Protein AF-A0A2J6TGN2-F1 (afdb_monomer_lite)

Foldseek 3Di:
DDDDDDPPPDDDPCVVQDDDPDDPLVLQLDAPLVVLVVVVVVVPPPPPPPDPDDDDDDDDDDDDDDDDDDDDDDDDDDDDDDDDDPPPPPPPPVPPPPCVPDQLQLSLLPGPPPVPPPDPCLSVLLRVQLVVVVPDPVVVPPPDPDDAWWKWKWFFAHQDDDPPPDTDTQPTPGTDHLVVLLVVLSPRQDDDPVRPPDPRDGRGSDMDMDIPDDHSSNLSSCSRRGRPLCSVVSSVVSRCVSVVHFDFDWDADPPDPRDIDTDGRDDDDDPDDDPDPDPPPPQDPVRD

Structure (mmCIF, N/CA/C/O backbone):
data_AF-A0A2J6TGN2-F1
#
_entry.id   AF-A0A2J6TGN2-F1
#
loop_
_atom_site.group_PDB
_atom_site.id
_atom_site.type_symbol
_atom_site.label_atom_id
_atom_site.label_alt_id
_atom_site.label_comp_id
_atom_site.label_asym_id
_atom_site.label_entity_id
_atom_site.label_seq_id
_atom_site.pdbx_PDB_ins_code
_atom_site.Cartn_x
_atom_site.Cartn_y
_atom_site.Cartn_z
_atom_site.occupancy
_atom_site.B_iso_or_equiv
_atom_site.auth_seq_id
_atom_site.auth_comp_id
_atom_site.auth_asym_id
_atom_site.auth_atom_id
_atom_site.pdbx_PDB_model_num
ATOM 1 N N . MET A 1 1 ? -32.516 -35.420 -12.094 1.00 58.66 1 MET A N 1
ATOM 2 C CA . MET A 1 1 ? -31.120 -35.628 -12.536 1.00 58.66 1 MET A CA 1
ATOM 3 C C . MET A 1 1 ? -30.526 -34.258 -12.821 1.00 58.66 1 MET A C 1
ATOM 5 O O . MET A 1 1 ? -31.060 -33.566 -13.676 1.00 58.66 1 MET A O 1
ATOM 9 N N . ALA A 1 2 ? -29.526 -33.818 -12.055 1.00 58.62 2 ALA A N 1
ATOM 10 C CA . ALA A 1 2 ? -28.860 -32.538 -12.295 1.00 58.62 2 ALA A CA 1
ATOM 11 C C . ALA A 1 2 ? -27.775 -32.736 -13.362 1.00 58.62 2 ALA A C 1
ATOM 13 O O . ALA A 1 2 ? -26.932 -33.619 -13.218 1.00 58.62 2 ALA A O 1
ATOM 14 N N . VAL A 1 3 ? -27.826 -31.951 -14.438 1.00 63.88 3 VAL A N 1
ATOM 15 C CA . VAL A 1 3 ? -26.791 -31.953 -15.478 1.00 63.88 3 VAL A CA 1
ATOM 16 C C . VAL A 1 3 ? -25.508 -31.380 -14.861 1.00 63.88 3 VAL A C 1
ATOM 18 O O . VAL A 1 3 ? -25.573 -30.286 -14.289 1.00 63.88 3 VAL A O 1
ATOM 21 N N . PRO A 1 4 ? -24.360 -32.079 -14.929 1.00 64.38 4 PRO A N 1
ATOM 22 C CA . PRO A 1 4 ? -23.097 -31.528 -14.459 1.00 64.38 4 PRO A CA 1
ATOM 23 C C . PRO A 1 4 ? -22.798 -30.261 -15.259 1.00 64.38 4 PRO A C 1
ATOM 25 O O . PRO A 1 4 ? -22.718 -30.303 -16.485 1.00 64.38 4 PRO A O 1
ATOM 28 N N . ARG A 1 5 ? -22.670 -29.118 -14.580 1.00 60.00 5 ARG A N 1
ATOM 29 C CA . ARG A 1 5 ? -22.177 -27.903 -15.230 1.00 60.00 5 ARG A CA 1
ATOM 30 C C . ARG A 1 5 ? -20.696 -28.102 -15.510 1.00 60.00 5 ARG A C 1
ATOM 32 O O . ARG A 1 5 ? -19.925 -28.298 -14.572 1.00 60.00 5 ARG A O 1
ATOM 39 N N . GLU A 1 6 ? -20.314 -28.054 -16.781 1.00 71.44 6 GLU A N 1
ATOM 40 C CA . GLU A 1 6 ? -18.905 -27.981 -17.144 1.00 71.44 6 GLU A CA 1
ATOM 41 C C . GLU A 1 6 ? -18.298 -26.725 -16.501 1.00 71.44 6 GLU A C 1
ATOM 43 O O . GLU A 1 6 ? -18.893 -25.642 -16.583 1.00 71.44 6 GLU A O 1
ATOM 48 N N . PRO A 1 7 ? -17.156 -26.850 -15.805 1.00 64.44 7 PRO A N 1
ATOM 49 C CA . PRO A 1 7 ? -16.485 -25.697 -15.238 1.00 64.44 7 PRO A CA 1
ATOM 50 C C . PRO A 1 7 ? -16.084 -24.773 -16.386 1.00 64.44 7 PRO A C 1
ATOM 52 O O . PRO A 1 7 ? -15.317 -25.156 -17.268 1.00 64.44 7 PRO A O 1
ATOM 55 N N . LEU A 1 8 ? -16.612 -23.548 -16.376 1.00 64.44 8 LEU A N 1
ATOM 56 C CA . LEU A 1 8 ? -16.182 -22.510 -17.301 1.00 64.44 8 LEU A CA 1
ATOM 57 C C . LEU A 1 8 ? -14.689 -22.282 -17.071 1.00 64.44 8 LEU A C 1
ATOM 59 O O . LEU A 1 8 ? -14.275 -21.773 -16.028 1.00 64.44 8 LEU A O 1
ATOM 63 N N . HIS A 1 9 ? -13.879 -22.711 -18.034 1.00 63.25 9 HIS A N 1
ATOM 64 C CA . HIS A 1 9 ? -12.438 -22.555 -17.981 1.00 63.25 9 HIS A CA 1
ATOM 65 C C . HIS A 1 9 ? -12.095 -21.094 -18.290 1.00 63.25 9 HIS A C 1
ATOM 67 O O . HIS A 1 9 ? -11.736 -20.729 -19.407 1.00 63.25 9 HIS A O 1
ATOM 73 N N . CYS A 1 10 ? -12.261 -20.224 -17.297 1.00 61.75 10 CYS A N 1
ATOM 74 C CA . CYS A 1 10 ? -11.902 -18.819 -17.404 1.00 61.75 10 CYS A CA 1
ATOM 75 C C . CYS A 1 10 ? -10.378 -18.686 -17.290 1.00 61.75 10 CYS A C 1
ATOM 77 O O . CYS A 1 10 ? -9.828 -18.641 -16.191 1.00 61.75 10 CYS A O 1
ATOM 79 N N . SER A 1 11 ? -9.679 -18.632 -18.424 1.00 70.06 11 SER A N 1
ATOM 80 C CA . SER A 1 11 ? -8.274 -18.217 -18.463 1.00 70.06 11 SER A CA 1
ATOM 81 C C . SER A 1 11 ? -8.178 -16.712 -18.690 1.00 70.06 11 SER A C 1
ATOM 83 O O . SER A 1 11 ? -8.819 -16.177 -19.595 1.00 70.06 11 SER A O 1
ATOM 85 N N . TRP A 1 12 ? -7.338 -16.032 -17.914 1.00 63.03 12 TRP A N 1
ATOM 86 C CA . TRP A 1 12 ? -6.998 -14.634 -18.172 1.00 63.03 12 TRP A CA 1
ATOM 87 C C . TRP A 1 12 ? -6.292 -14.495 -19.533 1.00 63.03 12 TRP A C 1
ATOM 89 O O . TRP A 1 12 ? -5.444 -15.336 -19.850 1.00 63.03 12 TRP A O 1
ATOM 99 N N . PRO A 1 13 ? -6.595 -13.461 -20.344 1.00 72.62 13 PRO A N 1
ATOM 100 C CA . PRO A 1 13 ? -5.899 -13.245 -21.610 1.00 72.62 13 PRO A CA 1
ATOM 101 C C . PRO A 1 13 ? -4.386 -13.110 -21.401 1.00 72.62 13 PRO A C 1
ATOM 103 O O . PRO A 1 13 ? -3.951 -12.408 -20.490 1.00 72.62 13 PRO A O 1
ATOM 106 N N . LEU A 1 14 ? -3.577 -13.725 -22.273 1.00 70.38 14 LEU A N 1
ATOM 107 C CA . LEU A 1 14 ? -2.108 -13.729 -22.150 1.00 70.38 14 LEU A CA 1
ATOM 108 C C . LEU A 1 14 ? -1.496 -12.321 -22.071 1.00 70.38 14 LEU A C 1
ATOM 110 O O . LEU A 1 14 ? -0.501 -12.126 -21.381 1.00 70.38 14 LEU A O 1
ATOM 114 N N . LYS A 1 15 ? -2.152 -11.329 -22.684 1.00 68.25 15 LYS A N 1
ATOM 115 C CA . LYS A 1 15 ? -1.762 -9.913 -22.640 1.00 68.25 15 LYS A CA 1
ATOM 116 C C . LYS A 1 15 ? -1.701 -9.328 -21.226 1.00 68.25 15 LYS A C 1
ATOM 118 O O . LYS A 1 15 ? -0.937 -8.403 -20.989 1.00 68.25 15 LYS A O 1
ATOM 123 N N . PHE A 1 16 ? -2.460 -9.871 -20.268 1.00 63.28 16 PHE A N 1
ATOM 124 C CA . PHE A 1 16 ? -2.369 -9.452 -18.861 1.00 63.28 16 PHE A CA 1
ATOM 125 C C . PHE A 1 16 ? -1.052 -9.868 -18.196 1.00 63.28 16 PHE A C 1
ATOM 127 O O . PHE A 1 16 ? -0.709 -9.336 -17.141 1.00 63.28 16 PHE A O 1
ATOM 134 N N . PHE A 1 17 ? -0.327 -10.806 -18.805 1.00 64.75 17 PHE A N 1
ATOM 135 C CA . PHE A 1 17 ? 0.967 -11.299 -18.345 1.00 64.75 17 PHE A CA 1
ATOM 136 C C . PHE A 1 17 ? 2.132 -10.764 -19.190 1.00 64.75 17 PHE A C 1
ATOM 138 O O . PHE A 1 17 ? 3.277 -11.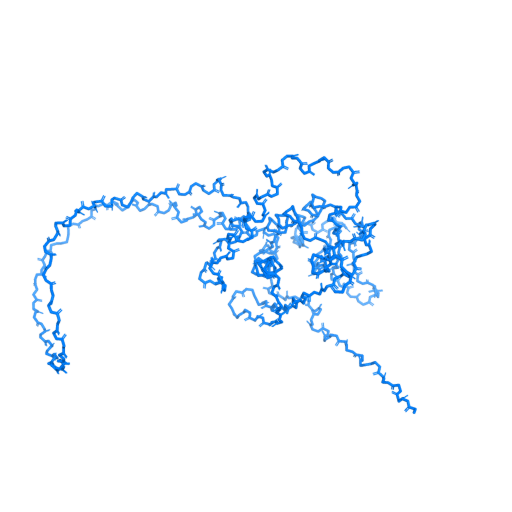138 -18.948 1.00 64.75 17 PHE A O 1
ATOM 145 N N . GLU A 1 18 ? 1.870 -9.909 -20.183 1.00 69.31 18 GLU A N 1
ATOM 146 C CA . GLU A 1 18 ? 2.929 -9.247 -20.940 1.00 69.31 18 GLU A CA 1
ATOM 147 C C . GLU A 1 18 ? 3.562 -8.132 -20.096 1.00 69.31 18 GLU A C 1
ATOM 149 O O . GLU A 1 18 ? 2.877 -7.380 -19.396 1.00 69.31 18 GLU A O 1
ATOM 154 N N . THR A 1 19 ? 4.891 -8.015 -20.158 1.00 65.88 19 THR A N 1
ATOM 155 C CA . THR A 1 19 ? 5.618 -6.938 -19.478 1.00 65.88 19 THR A CA 1
ATOM 156 C C . THR A 1 19 ? 5.123 -5.591 -19.992 1.00 65.88 19 THR A C 1
ATOM 158 O O . THR A 1 19 ? 5.078 -5.374 -21.202 1.00 65.88 19 THR A O 1
ATOM 161 N N . ARG A 1 20 ? 4.821 -4.657 -19.085 1.00 68.50 20 ARG A N 1
ATOM 162 C CA . ARG A 1 20 ? 4.475 -3.282 -19.459 1.00 68.50 20 ARG A CA 1
ATOM 163 C C . ARG A 1 20 ? 5.691 -2.632 -20.136 1.00 68.50 20 ARG A C 1
ATOM 165 O O . ARG A 1 20 ? 6.709 -2.462 -19.467 1.00 68.50 20 ARG A O 1
ATOM 172 N N . PRO A 1 21 ? 5.626 -2.271 -21.431 1.00 65.69 21 PRO A N 1
ATOM 173 C CA . PRO A 1 21 ? 6.790 -1.740 -22.140 1.00 65.69 21 PRO A CA 1
ATOM 174 C C . PRO A 1 21 ? 7.217 -0.353 -21.632 1.00 65.69 21 PRO A C 1
ATOM 176 O O . PRO A 1 21 ? 8.389 -0.014 -21.742 1.00 65.69 21 PRO A O 1
ATOM 179 N N . ASN A 1 22 ? 6.299 0.404 -21.017 1.00 67.06 22 ASN A N 1
ATOM 180 C CA . ASN A 1 22 ? 6.497 1.813 -20.658 1.00 67.06 22 ASN A CA 1
ATOM 181 C C . ASN A 1 22 ? 6.380 2.099 -19.148 1.00 67.06 22 ASN A C 1
ATOM 183 O O . ASN A 1 22 ? 6.126 3.236 -18.763 1.00 67.06 22 ASN A O 1
ATOM 187 N N . SER A 1 23 ? 6.489 1.094 -18.272 1.00 73.19 23 SER A N 1
ATOM 188 C CA . SER A 1 23 ? 6.523 1.375 -16.830 1.00 73.19 23 SER A CA 1
ATOM 189 C C . SER A 1 23 ? 7.917 1.845 -16.431 1.00 73.19 23 SER A C 1
ATOM 191 O O . SER A 1 23 ? 8.879 1.089 -16.603 1.00 73.19 23 SER A O 1
ATOM 193 N N . ASP A 1 24 ? 8.019 3.042 -15.858 1.00 84.62 24 ASP A N 1
ATOM 194 C CA . ASP A 1 24 ? 9.251 3.492 -15.220 1.00 84.62 24 ASP A CA 1
ATOM 195 C C . ASP A 1 24 ? 9.544 2.609 -13.998 1.00 84.62 24 ASP A C 1
ATOM 197 O O . ASP A 1 24 ? 8.874 2.658 -12.964 1.00 84.62 24 ASP A O 1
ATOM 201 N N . ARG A 1 25 ? 10.537 1.734 -14.154 1.00 86.00 25 ARG A N 1
ATOM 202 C CA . ARG A 1 25 ? 10.931 0.754 -13.139 1.00 86.00 25 ARG A CA 1
ATOM 203 C C . ARG A 1 25 ? 11.576 1.410 -11.924 1.00 86.00 25 ARG A C 1
ATOM 205 O O . ARG A 1 25 ? 11.522 0.823 -10.847 1.00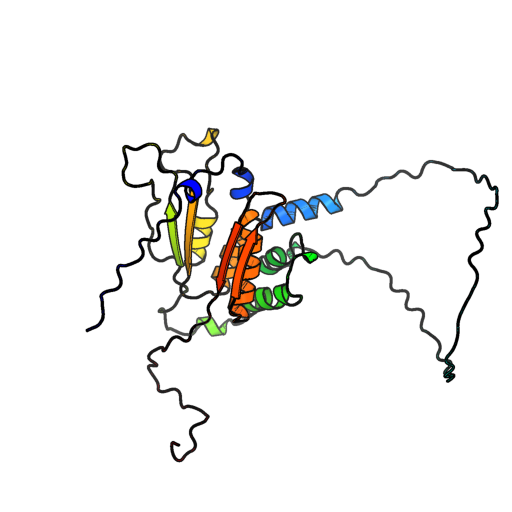 86.00 25 ARG A O 1
ATOM 212 N N . ALA A 1 26 ? 12.183 2.586 -12.091 1.00 87.12 26 ALA A N 1
ATOM 213 C CA . ALA A 1 26 ? 12.774 3.317 -10.980 1.00 87.12 26 ALA A CA 1
ATOM 214 C C . ALA A 1 26 ? 11.671 3.818 -10.040 1.00 87.12 26 ALA A C 1
ATOM 216 O O . ALA A 1 26 ? 11.752 3.584 -8.835 1.00 87.12 26 ALA A O 1
ATOM 217 N N . LEU A 1 27 ? 10.585 4.364 -10.599 1.00 86.50 27 LEU A N 1
ATOM 218 C CA . LEU A 1 27 ? 9.418 4.804 -9.824 1.00 86.50 27 LEU A CA 1
ATOM 219 C C . LEU A 1 27 ? 8.709 3.657 -9.089 1.00 86.50 27 LEU A C 1
ATOM 221 O O . LEU A 1 27 ? 8.144 3.861 -8.021 1.00 86.50 27 LEU A O 1
ATOM 225 N N . GLU A 1 28 ? 8.736 2.439 -9.634 1.00 88.25 28 GLU A N 1
ATOM 226 C CA . GLU A 1 28 ? 8.184 1.255 -8.956 1.00 88.25 28 GLU A CA 1
ATOM 227 C C . GLU A 1 28 ? 9.052 0.751 -7.793 1.00 88.25 28 GLU A C 1
ATOM 229 O O . GLU A 1 28 ? 8.565 -0.004 -6.952 1.00 88.25 28 GLU A O 1
ATOM 234 N N . ASN A 1 29 ? 10.330 1.135 -7.749 1.00 91.62 29 ASN A N 1
ATOM 235 C CA . ASN A 1 29 ? 11.234 0.816 -6.645 1.00 91.62 29 ASN A CA 1
ATOM 236 C C . ASN A 1 29 ? 11.248 1.895 -5.556 1.00 91.62 29 ASN A C 1
ATOM 238 O O . ASN A 1 29 ? 11.712 1.609 -4.455 1.00 91.62 29 ASN A O 1
ATOM 242 N N . GLN A 1 30 ? 10.786 3.110 -5.860 1.00 93.50 30 GLN A N 1
ATOM 243 C CA . GLN A 1 30 ? 10.716 4.208 -4.903 1.00 93.50 30 GLN A CA 1
ATOM 244 C C . GLN A 1 30 ? 9.440 4.076 -4.053 1.00 93.50 30 GLN A C 1
ATOM 246 O O . GLN A 1 30 ? 8.333 4.043 -4.612 1.00 93.50 30 GLN A O 1
ATOM 251 N N . PRO A 1 31 ? 9.554 4.001 -2.715 1.00 95.94 31 PRO A N 1
ATOM 252 C CA . PRO A 1 31 ? 8.398 4.084 -1.837 1.00 95.94 31 PRO A CA 1
ATOM 253 C C . PRO A 1 31 ? 7.660 5.411 -2.029 1.00 95.94 31 PRO A C 1
ATOM 255 O O . PRO A 1 31 ? 8.265 6.478 -2.108 1.00 95.94 31 PRO A O 1
ATOM 258 N N . TYR A 1 32 ? 6.332 5.353 -2.065 1.00 95.06 32 TYR A N 1
ATOM 259 C CA . TYR A 1 32 ? 5.475 6.526 -2.216 1.00 95.06 32 TYR A CA 1
ATOM 260 C C . TYR A 1 32 ? 5.728 7.564 -1.122 1.00 95.06 32 TYR A C 1
ATOM 262 O O . TYR A 1 32 ? 5.746 8.753 -1.411 1.00 95.06 32 TYR A O 1
ATOM 270 N N . ILE A 1 33 ? 5.964 7.120 0.114 1.00 95.12 33 ILE A N 1
ATOM 271 C CA . ILE A 1 33 ? 6.245 8.018 1.238 1.00 95.12 33 ILE A CA 1
ATOM 272 C C . ILE A 1 33 ? 7.521 8.840 1.041 1.00 95.12 33 ILE A C 1
ATOM 274 O O . ILE A 1 33 ? 7.560 9.989 1.465 1.00 95.12 33 ILE A O 1
ATOM 278 N N . ASP A 1 34 ? 8.540 8.279 0.390 1.00 94.81 34 ASP A N 1
ATOM 279 C CA . ASP A 1 34 ? 9.802 8.976 0.145 1.00 94.81 34 ASP A CA 1
ATOM 280 C C . ASP A 1 34 ? 9.591 10.032 -0.939 1.00 94.81 34 ASP A C 1
ATOM 282 O O . ASP A 1 34 ? 9.969 11.185 -0.766 1.00 94.81 34 ASP A O 1
ATOM 286 N N . TRP A 1 35 ? 8.854 9.669 -1.992 1.00 93.38 35 TRP A N 1
ATOM 287 C CA . TRP A 1 35 ? 8.440 10.608 -3.030 1.00 93.38 35 TRP A CA 1
ATOM 288 C C . TRP A 1 35 ? 7.587 11.771 -2.480 1.00 93.38 35 TRP A C 1
ATOM 290 O O . TRP A 1 35 ? 7.806 12.918 -2.853 1.00 93.38 35 TRP A O 1
ATOM 300 N N . VAL A 1 36 ? 6.648 11.511 -1.557 1.00 92.56 36 VAL A N 1
ATOM 301 C CA . VAL A 1 36 ? 5.857 12.579 -0.908 1.00 92.56 36 VAL A CA 1
ATOM 302 C C . VAL A 1 36 ? 6.764 13.544 -0.143 1.00 92.56 36 VAL A C 1
ATOM 304 O O . VAL A 1 36 ? 6.563 14.751 -0.222 1.00 92.56 36 VAL A O 1
ATOM 307 N N . LYS A 1 37 ? 7.770 13.033 0.579 1.00 91.50 37 LYS A N 1
ATOM 308 C CA . LYS A 1 37 ? 8.723 13.877 1.316 1.00 91.50 37 LYS A CA 1
ATOM 309 C C . LYS A 1 37 ? 9.539 14.762 0.379 1.00 91.50 37 LYS A C 1
ATOM 311 O O . LYS A 1 37 ? 9.669 15.946 0.659 1.00 91.50 37 LYS A O 1
ATOM 316 N N . GLU A 1 38 ? 10.030 14.200 -0.726 1.00 92.00 38 GLU A N 1
ATOM 317 C CA . GLU A 1 38 ? 10.766 14.943 -1.758 1.00 92.00 38 GLU A CA 1
ATOM 318 C C . GLU A 1 38 ? 9.920 16.099 -2.318 1.00 92.00 38 GLU A C 1
ATOM 320 O O . GLU A 1 38 ? 10.363 17.244 -2.306 1.00 92.00 38 GLU A O 1
ATOM 325 N N . CYS A 1 39 ? 8.667 15.834 -2.707 1.00 88.44 39 CYS A N 1
ATOM 326 C CA . CYS A 1 39 ? 7.781 16.871 -3.245 1.00 88.44 39 CYS A CA 1
ATOM 327 C C . CYS A 1 39 ? 7.455 17.979 -2.240 1.00 88.44 39 CYS A C 1
ATOM 329 O O . CYS A 1 39 ? 7.336 19.139 -2.627 1.00 88.44 39 CYS A O 1
ATOM 331 N N . VAL A 1 40 ? 7.300 17.636 -0.958 1.00 85.12 40 VAL A N 1
ATOM 332 C CA . VAL A 1 40 ? 7.080 18.644 0.082 1.00 85.12 40 VAL A CA 1
ATOM 333 C C . VAL A 1 40 ? 8.325 19.513 0.227 1.00 85.12 40 VAL A C 1
ATOM 335 O O . VAL A 1 40 ? 8.186 20.727 0.235 1.00 85.12 40 VAL A O 1
ATOM 338 N N . SER A 1 41 ? 9.528 18.931 0.289 1.00 83.19 41 SER A N 1
ATOM 339 C CA . SER A 1 41 ? 10.778 19.693 0.427 1.00 83.19 41 SER A CA 1
ATOM 340 C C . SER A 1 41 ? 10.998 20.710 -0.699 1.00 83.19 41 SER A C 1
ATOM 342 O O . SER A 1 41 ? 11.425 21.829 -0.417 1.00 83.19 41 SER A O 1
ATOM 344 N N . ASP A 1 42 ? 10.657 20.360 -1.940 1.00 79.62 42 ASP A N 1
ATOM 345 C CA . ASP A 1 42 ? 10.831 21.247 -3.097 1.00 79.62 42 ASP A CA 1
ATOM 346 C C . ASP A 1 42 ? 9.909 22.480 -3.054 1.00 79.62 42 ASP A C 1
ATOM 348 O O . ASP A 1 42 ? 10.280 23.545 -3.545 1.00 79.62 42 ASP A O 1
ATOM 352 N N . SER A 1 43 ? 8.733 22.375 -2.424 1.00 76.69 43 SER A N 1
ATOM 353 C CA . SER A 1 43 ? 7.764 23.479 -2.348 1.00 76.69 43 SER A CA 1
ATOM 354 C C . SER A 1 43 ? 8.201 24.625 -1.429 1.00 76.69 43 SER A C 1
ATOM 356 O O . SER A 1 43 ? 7.726 25.742 -1.607 1.00 76.69 43 SER A O 1
ATOM 358 N N . TRP A 1 44 ? 9.079 24.372 -0.452 1.00 65.69 44 TRP A N 1
ATOM 359 C CA . TRP A 1 44 ? 9.514 25.379 0.533 1.00 65.69 44 TRP A CA 1
ATOM 360 C C . TRP A 1 44 ? 10.874 26.006 0.201 1.00 65.69 44 TRP A C 1
ATOM 362 O O . TRP A 1 44 ? 11.265 26.991 0.818 1.00 65.69 44 TRP A O 1
ATOM 372 N N . GLY A 1 45 ? 11.617 25.431 -0.750 1.00 62.66 45 GLY A N 1
ATOM 373 C CA . GLY A 1 45 ? 12.958 25.890 -1.124 1.00 62.66 45 GLY A CA 1
ATOM 374 C C . GLY A 1 45 ? 12.986 27.027 -2.148 1.00 62.66 45 GLY A C 1
ATOM 375 O O . GLY A 1 45 ? 14.039 27.623 -2.350 1.00 62.66 45 GLY A O 1
ATOM 376 N N . ALA A 1 46 ? 11.855 27.341 -2.782 1.00 57.72 46 ALA A N 1
ATOM 377 C CA . ALA A 1 46 ? 11.726 28.435 -3.745 1.00 57.72 46 ALA A CA 1
ATOM 378 C C . ALA A 1 46 ? 11.228 29.723 -3.071 1.00 57.72 46 ALA A C 1
ATOM 380 O O . ALA A 1 46 ? 10.339 30.394 -3.587 1.00 57.72 46 ALA A O 1
ATOM 381 N N . GLY A 1 47 ? 11.787 30.027 -1.894 1.00 58.69 47 GLY A N 1
ATOM 382 C CA . GLY A 1 47 ? 11.679 31.343 -1.282 1.00 58.69 47 GLY A CA 1
ATOM 383 C C . GLY A 1 47 ? 12.228 32.370 -2.260 1.00 58.69 47 GLY A C 1
ATOM 384 O O . GLY A 1 47 ? 13.422 32.401 -2.549 1.00 58.69 47 GLY A O 1
ATOM 385 N N . ASP A 1 48 ? 11.292 33.115 -2.816 1.00 56.53 48 ASP A N 1
ATOM 386 C CA . ASP A 1 48 ? 11.445 34.241 -3.706 1.00 56.53 48 ASP A CA 1
ATOM 387 C C . ASP A 1 48 ? 12.310 35.313 -3.029 1.00 56.53 48 ASP A C 1
ATOM 389 O O . ASP A 1 48 ? 11.810 36.186 -2.327 1.00 56.53 48 ASP A O 1
ATOM 393 N N . ASP A 1 49 ? 13.630 35.246 -3.221 1.00 60.84 49 ASP A N 1
ATOM 394 C CA . ASP A 1 49 ? 14.514 36.411 -3.096 1.00 60.84 49 ASP A CA 1
ATOM 395 C C . ASP A 1 49 ? 14.252 37.344 -4.301 1.00 60.84 49 ASP A C 1
ATOM 397 O O . ASP A 1 49 ? 15.162 37.692 -5.064 1.00 60.84 49 ASP A O 1
ATOM 401 N N . SER A 1 50 ? 12.987 37.732 -4.519 1.00 61.09 50 SER A N 1
ATOM 402 C CA . SER A 1 50 ? 12.650 38.860 -5.373 1.00 61.09 50 SER A CA 1
ATOM 403 C C . SER A 1 50 ? 13.171 40.099 -4.669 1.00 61.09 50 SER A C 1
ATOM 405 O O . SER A 1 50 ? 12.549 40.663 -3.769 1.00 61.09 50 SER A O 1
ATOM 407 N N . HIS A 1 51 ? 14.372 40.492 -5.066 1.00 58.41 51 HIS A N 1
ATOM 408 C CA . HIS A 1 51 ? 14.853 41.842 -4.887 1.00 58.41 51 HIS A CA 1
ATOM 409 C C . HIS A 1 51 ? 13.782 42.804 -5.420 1.00 58.41 51 HIS A C 1
ATOM 411 O O . HIS A 1 51 ? 13.533 42.849 -6.625 1.00 58.41 51 HIS A O 1
ATOM 417 N N . ASP A 1 52 ? 13.155 43.539 -4.501 1.00 57.44 52 ASP A N 1
ATOM 418 C CA . ASP A 1 52 ? 12.367 44.740 -4.761 1.00 57.44 52 ASP A CA 1
ATOM 419 C C . ASP A 1 52 ? 13.250 45.794 -5.442 1.00 57.44 52 ASP A C 1
ATOM 421 O O . ASP A 1 52 ? 13.806 46.682 -4.799 1.00 57.44 52 ASP A O 1
ATOM 425 N N . GLU A 1 53 ? 13.392 45.696 -6.756 1.00 64.44 53 GLU A N 1
ATOM 426 C CA . GLU A 1 53 ? 13.738 46.822 -7.613 1.00 64.44 53 GLU A CA 1
ATOM 427 C C . GLU A 1 53 ? 12.842 46.707 -8.849 1.00 64.44 53 GLU A C 1
ATOM 429 O O . GLU A 1 53 ? 13.077 45.868 -9.714 1.00 64.44 53 GLU A O 1
ATOM 434 N N . ASP A 1 54 ? 11.746 47.463 -8.914 1.00 56.84 54 ASP A N 1
ATOM 435 C CA . ASP A 1 54 ? 11.761 48.700 -9.700 1.00 56.84 54 ASP A CA 1
ATOM 436 C C . ASP A 1 54 ? 10.385 49.385 -9.725 1.00 56.84 54 ASP A C 1
ATOM 438 O O . ASP A 1 54 ? 9.320 48.762 -9.751 1.00 56.84 54 ASP A O 1
ATOM 442 N N . ASP A 1 55 ? 10.462 50.706 -9.752 1.00 58.59 55 ASP A N 1
ATOM 443 C CA . ASP A 1 55 ? 9.387 51.672 -9.853 1.00 58.59 55 ASP A CA 1
ATOM 444 C C . ASP A 1 55 ? 8.549 51.467 -11.129 1.00 58.59 55 ASP A C 1
ATOM 446 O O . ASP A 1 55 ? 9.038 51.638 -12.247 1.00 58.59 55 ASP A O 1
ATOM 450 N N . SER A 1 56 ? 7.245 51.199 -10.999 1.00 58.97 56 SER A N 1
ATOM 451 C CA . SER A 1 56 ? 6.309 51.378 -12.117 1.00 58.97 56 SER A CA 1
ATOM 452 C C . SER A 1 56 ? 5.308 52.486 -11.811 1.00 58.97 56 SER A C 1
ATOM 454 O O . SER A 1 56 ? 4.303 52.307 -11.120 1.00 58.97 56 SER A O 1
ATOM 456 N N . GLU A 1 57 ? 5.665 53.644 -12.349 1.00 61.91 57 GLU A N 1
ATOM 457 C CA . GLU A 1 57 ? 4.933 54.895 -12.459 1.00 61.91 57 GLU A CA 1
ATOM 458 C C . GLU A 1 57 ? 3.494 54.696 -12.966 1.00 61.91 57 GLU A C 1
ATOM 460 O O . GLU A 1 57 ? 3.228 54.042 -13.976 1.00 61.91 57 GLU A O 1
ATOM 465 N N . TRP A 1 58 ? 2.556 55.295 -12.234 1.00 56.59 58 TRP A N 1
ATOM 466 C CA . TRP A 1 58 ? 1.136 55.342 -12.551 1.00 56.59 58 TRP A CA 1
ATOM 467 C C . TRP A 1 58 ? 0.897 56.078 -13.870 1.00 56.59 58 TRP A C 1
ATOM 469 O O . TRP A 1 58 ? 1.172 57.272 -13.974 1.00 56.59 58 TRP A O 1
ATOM 479 N N . THR A 1 59 ? 0.282 55.404 -14.840 1.00 58.81 59 THR A N 1
ATOM 480 C CA . THR A 1 59 ? -0.462 56.090 -15.900 1.00 58.81 59 THR A CA 1
ATOM 481 C C . THR A 1 59 ? -1.914 55.645 -15.840 1.00 58.81 59 THR A C 1
ATOM 483 O O . THR A 1 59 ? -2.273 54.516 -16.168 1.00 58.81 59 THR A O 1
ATOM 486 N N . SER A 1 60 ? -2.730 56.554 -15.312 1.00 60.66 60 SER A N 1
ATOM 487 C CA . SER A 1 60 ? -4.168 56.615 -15.532 1.00 60.66 60 SER A CA 1
ATOM 488 C C . SER A 1 60 ? -4.447 56.626 -17.033 1.00 60.66 60 SER A C 1
ATOM 490 O O . SER A 1 60 ? -3.693 57.264 -17.762 1.00 60.66 60 SER A O 1
ATOM 492 N N . ASP A 1 61 ? -5.501 55.942 -17.482 1.00 53.53 61 ASP A N 1
ATOM 493 C CA . ASP A 1 61 ? -6.604 56.584 -18.210 1.00 53.53 61 ASP A CA 1
ATOM 494 C C . ASP A 1 61 ? -7.638 55.567 -18.743 1.00 53.53 61 ASP A C 1
ATOM 496 O O . ASP A 1 61 ? -7.305 54.486 -19.228 1.00 53.53 61 ASP A O 1
ATOM 500 N N . GLU A 1 62 ? -8.898 56.010 -18.660 1.00 54.88 62 GLU A N 1
ATOM 501 C CA . GLU A 1 62 ? -10.049 55.699 -19.526 1.00 54.88 62 GLU A CA 1
ATOM 502 C C . GLU A 1 62 ? -10.893 54.428 -19.281 1.00 54.88 62 GLU A C 1
ATOM 504 O O . GLU A 1 62 ? -10.718 53.359 -19.862 1.00 54.88 62 GLU A O 1
ATOM 509 N N . ASP A 1 63 ? -11.909 54.614 -18.430 1.00 56.59 63 ASP A N 1
ATOM 510 C CA . ASP A 1 63 ? -13.340 54.632 -18.786 1.00 56.59 63 ASP A CA 1
ATOM 511 C C . ASP A 1 63 ? -13.822 53.678 -19.898 1.00 56.59 63 ASP A C 1
ATOM 513 O O . ASP A 1 63 ? -13.742 53.955 -21.095 1.00 56.59 63 ASP A O 1
ATOM 517 N N . GLY A 1 64 ? -14.476 52.592 -19.482 1.00 51.81 64 GLY A N 1
ATOM 518 C CA . GLY A 1 64 ? -15.238 51.705 -20.357 1.00 51.81 64 GLY A CA 1
ATOM 519 C C . GLY A 1 64 ? -16.495 51.206 -19.660 1.00 51.81 64 GLY A C 1
ATOM 520 O O . GLY A 1 64 ? -16.491 50.154 -19.024 1.00 51.81 64 GLY A O 1
ATOM 521 N N . GLU A 1 65 ? -17.568 51.984 -19.761 1.00 63.91 65 GLU A N 1
ATOM 522 C CA . GLU A 1 65 ? -18.877 51.656 -19.206 1.00 63.91 65 GLU A CA 1
ATOM 523 C C . GLU A 1 65 ? -19.464 50.391 -19.850 1.00 63.91 65 GLU A C 1
ATOM 525 O O . GLU A 1 65 ? -19.549 50.271 -21.072 1.00 63.91 65 GLU A O 1
ATOM 530 N N . SER A 1 66 ? -19.925 49.452 -19.023 1.00 56.19 66 SER A N 1
ATOM 531 C CA . SER A 1 66 ? -20.794 48.359 -19.459 1.00 56.19 66 SER A CA 1
ATOM 532 C C . SER A 1 66 ? -21.973 48.250 -18.505 1.00 56.19 66 SER A C 1
ATOM 534 O O . SER A 1 66 ? -21.913 47.590 -17.467 1.00 56.19 66 SER A O 1
ATOM 536 N N . GLU A 1 67 ? -23.065 48.898 -18.903 1.00 64.19 67 GLU A N 1
ATOM 537 C CA . GLU A 1 67 ? -24.406 48.688 -18.379 1.00 64.19 67 GLU A CA 1
ATOM 538 C C . GLU A 1 67 ? -24.803 47.207 -18.464 1.00 64.19 67 GLU A C 1
ATOM 540 O O . GLU A 1 67 ? -24.935 46.647 -19.553 1.00 64.19 67 GLU A O 1
ATOM 545 N N . TRP A 1 68 ? -25.141 46.592 -17.329 1.00 57.25 68 TRP A N 1
ATOM 546 C CA . TRP A 1 68 ? -26.202 45.590 -17.341 1.00 57.25 68 TRP A CA 1
ATOM 547 C C . TRP A 1 68 ? -27.186 45.848 -16.204 1.00 57.25 68 TRP A C 1
ATOM 549 O O . TRP A 1 68 ? -26.926 45.643 -15.021 1.00 57.25 68 TRP A O 1
ATOM 559 N N . SER A 1 69 ? -28.329 46.381 -16.618 1.00 50.84 69 SER A N 1
ATOM 560 C CA . SER A 1 69 ? -29.511 46.651 -15.812 1.00 50.84 69 SER A CA 1
ATOM 561 C C . SER A 1 69 ? -30.155 45.373 -15.248 1.00 50.84 69 SER A C 1
ATOM 563 O O . SER A 1 69 ? -30.291 44.402 -15.985 1.00 50.84 69 SER A O 1
ATOM 565 N N . LYS A 1 70 ? -30.606 45.477 -13.978 1.00 51.19 70 LYS A N 1
ATOM 566 C CA . LYS A 1 70 ? -31.944 45.154 -13.391 1.00 51.19 70 LYS A CA 1
ATOM 567 C C . LYS A 1 70 ? -32.668 43.867 -13.833 1.00 51.19 70 LYS A C 1
ATOM 569 O O . LYS A 1 70 ? -32.686 43.527 -15.000 1.00 51.19 70 LYS A O 1
ATOM 574 N N . ALA A 1 71 ? -33.481 43.174 -13.038 1.00 45.56 71 ALA A N 1
ATOM 575 C CA . ALA A 1 71 ? -34.072 43.269 -11.694 1.00 45.56 71 ALA A CA 1
ATOM 576 C C . ALA A 1 71 ? -34.533 41.819 -11.368 1.00 45.56 71 ALA A C 1
ATOM 578 O O . ALA A 1 71 ? -34.588 40.994 -12.276 1.00 45.56 71 ALA A O 1
ATOM 579 N N . SER A 1 72 ? -34.810 41.388 -10.138 1.00 46.75 72 SER A N 1
ATOM 580 C CA . SER A 1 72 ? -35.967 41.762 -9.305 1.00 46.75 72 SER A CA 1
ATOM 581 C C . SER A 1 72 ? -35.855 40.991 -7.974 1.00 46.75 72 SER A C 1
ATOM 583 O O . SER A 1 72 ? -35.494 39.818 -8.004 1.00 46.75 72 SER A O 1
ATOM 585 N N . GLU A 1 73 ? -35.916 41.669 -6.818 1.00 50.16 73 GLU A N 1
ATOM 586 C CA . GLU A 1 73 ? -37.081 41.742 -5.895 1.00 50.16 73 GLU A CA 1
ATOM 587 C C . GLU A 1 73 ? -37.467 40.389 -5.262 1.00 50.16 73 GLU A C 1
ATOM 589 O O . GLU A 1 73 ? -37.530 39.382 -5.949 1.00 50.16 73 GLU A O 1
ATOM 594 N N . LEU A 1 74 ? -37.835 40.219 -3.993 1.00 45.91 74 LEU A N 1
ATOM 595 C CA . LEU A 1 74 ? -38.040 41.030 -2.789 1.00 45.91 74 LEU A CA 1
ATOM 596 C C . LEU A 1 74 ? -38.331 39.970 -1.702 1.00 45.91 74 LEU A C 1
ATOM 598 O O . LEU A 1 74 ? -39.169 39.105 -1.943 1.00 45.91 74 LEU A O 1
ATOM 602 N N . SER A 1 75 ? -37.732 40.038 -0.512 1.00 52.41 75 SER A N 1
ATOM 603 C CA . SER A 1 75 ? -38.451 39.657 0.717 1.00 52.41 75 SER A CA 1
ATOM 604 C C . SER A 1 75 ? -37.726 40.183 1.949 1.00 52.41 75 SER A C 1
ATOM 606 O O . SER A 1 75 ? -36.655 39.717 2.324 1.00 52.41 75 SER A O 1
ATOM 608 N N . SER A 1 76 ? -38.357 41.176 2.559 1.00 53.31 76 SER A N 1
ATOM 609 C CA . SER A 1 76 ? -38.015 41.825 3.816 1.00 53.31 76 SER A CA 1
ATOM 610 C C . SER A 1 76 ? -38.217 40.910 5.026 1.00 53.31 76 SER A C 1
ATOM 612 O O . SER A 1 76 ? -39.243 40.239 5.128 1.00 53.31 76 SER A O 1
ATOM 614 N N . GLY A 1 77 ? -37.303 41.001 5.987 1.00 47.38 77 GLY A N 1
ATOM 615 C CA . GLY A 1 77 ? -37.465 40.500 7.349 1.00 47.38 77 GLY A CA 1
ATOM 616 C C . GLY A 1 77 ? -36.401 41.128 8.236 1.00 47.38 77 GLY A C 1
ATOM 617 O O . GLY A 1 77 ? -35.326 40.565 8.391 1.00 47.38 77 GLY A O 1
ATOM 618 N N . ALA A 1 78 ? -36.678 42.341 8.712 1.00 55.62 78 ALA A N 1
ATOM 619 C CA . ALA A 1 78 ? -35.849 43.049 9.674 1.00 55.62 78 ALA A CA 1
ATOM 620 C C . ALA A 1 78 ? -35.846 42.319 11.018 1.00 55.62 78 ALA A C 1
ATOM 622 O O . ALA A 1 78 ? -36.911 41.916 11.472 1.00 55.62 78 ALA A O 1
ATOM 623 N N . GLU A 1 79 ? -34.684 42.247 11.661 1.00 56.84 79 GLU A N 1
ATOM 624 C CA . GLU A 1 79 ? -34.563 42.532 13.086 1.00 56.84 79 GLU A CA 1
ATOM 625 C C . GLU A 1 79 ? -33.121 42.931 13.423 1.00 56.84 79 GLU A C 1
ATOM 627 O O . GLU A 1 79 ? -32.140 42.385 12.921 1.00 56.84 79 GLU A O 1
ATOM 632 N N . ASP A 1 80 ? -33.068 44.000 14.201 1.00 60.19 80 ASP A N 1
ATOM 633 C CA . ASP A 1 80 ? -31.957 44.844 14.596 1.00 60.19 80 ASP A CA 1
ATOM 634 C C . ASP A 1 80 ? -31.329 44.276 15.867 1.00 60.19 80 ASP A C 1
ATOM 636 O O . ASP A 1 80 ? -31.989 44.227 16.902 1.00 60.19 80 ASP A O 1
ATOM 640 N N . HIS A 1 81 ? -30.064 43.863 15.792 1.00 53.56 81 HIS A N 1
ATOM 641 C CA . HIS A 1 81 ? -29.219 43.695 16.968 1.00 53.56 81 HIS A CA 1
ATOM 642 C C . HIS A 1 81 ? -27.794 44.134 16.645 1.00 53.56 81 HIS A C 1
ATOM 644 O O . HIS A 1 81 ? -26.980 43.404 16.086 1.00 53.56 81 HIS A O 1
ATOM 650 N N . THR A 1 82 ? -27.521 45.371 17.037 1.00 52.56 82 THR A N 1
ATOM 651 C CA . THR A 1 82 ? -26.196 45.939 17.253 1.00 52.56 82 THR A CA 1
ATOM 652 C C . THR A 1 82 ? -25.449 45.090 18.287 1.00 52.56 82 THR A C 1
ATOM 654 O O . THR A 1 82 ? -25.780 45.103 19.473 1.00 52.56 82 THR A O 1
ATOM 657 N N . ALA A 1 83 ? -24.436 44.353 17.843 1.00 50.69 83 ALA A N 1
ATOM 658 C CA . ALA A 1 83 ? -23.407 43.786 18.700 1.00 50.69 83 ALA A CA 1
ATOM 659 C C . ALA A 1 83 ? -22.058 44.058 18.035 1.00 50.69 83 ALA A C 1
ATOM 661 O O . ALA A 1 83 ? -21.860 43.732 16.869 1.00 50.69 83 ALA A O 1
ATOM 662 N N . GLU A 1 84 ? -21.183 44.734 18.772 1.00 54.38 84 GLU A N 1
ATOM 663 C CA . GLU A 1 84 ? -19.825 45.063 18.359 1.00 54.38 84 GLU A CA 1
ATOM 664 C C . GLU A 1 84 ? -19.076 43.789 17.955 1.00 54.38 84 GLU A C 1
ATOM 666 O O . GLU A 1 84 ? -18.920 42.869 18.762 1.00 54.38 84 GLU A O 1
ATOM 671 N N . GLU A 1 85 ? -18.641 43.726 16.696 1.00 51.97 85 GLU A N 1
ATOM 672 C CA . GLU A 1 85 ? -17.769 42.658 16.228 1.00 51.97 85 GLU A CA 1
ATOM 673 C C . GLU A 1 85 ? -16.368 42.861 16.818 1.00 51.97 85 GLU A C 1
ATOM 675 O O . GLU A 1 85 ? -15.755 43.911 16.597 1.00 51.97 85 GLU A O 1
ATOM 680 N N . PRO A 1 86 ? -15.826 41.885 17.565 1.00 53.09 86 PRO A N 1
ATOM 681 C CA . PRO A 1 86 ? -14.418 41.895 17.899 1.00 53.09 86 PRO A CA 1
ATOM 682 C C . PRO A 1 86 ? -13.644 41.617 16.610 1.00 53.09 86 PRO A C 1
ATOM 684 O O . PRO A 1 86 ? -13.707 40.515 16.066 1.00 53.09 86 PRO A O 1
ATOM 687 N N . SER A 1 87 ? -12.911 42.622 16.132 1.00 46.81 87 SER A N 1
ATOM 688 C CA . SER A 1 87 ? -11.861 42.463 15.131 1.00 46.81 87 SER A CA 1
ATOM 689 C C . SER A 1 87 ? -10.802 41.512 15.693 1.00 46.81 87 SER A C 1
ATOM 691 O O . SER A 1 87 ? -9.877 41.918 16.397 1.00 46.81 87 SER A O 1
ATOM 693 N N . LEU A 1 88 ? -11.002 40.215 15.468 1.00 46.41 88 LEU A N 1
ATOM 694 C CA . LEU A 1 88 ? -9.978 39.209 15.664 1.00 46.41 88 LEU A CA 1
ATOM 695 C C . LEU A 1 88 ? -9.050 39.326 14.466 1.00 46.41 88 LEU A C 1
ATOM 697 O O . LEU A 1 88 ? -9.342 38.793 13.396 1.00 46.41 88 LEU A O 1
ATOM 701 N N . ASP A 1 89 ? -7.953 40.049 14.669 1.00 47.50 89 ASP A N 1
ATOM 702 C CA . ASP A 1 89 ? -6.749 39.929 13.860 1.00 47.50 89 ASP A CA 1
ATOM 703 C C . ASP A 1 89 ? -6.279 38.470 13.966 1.00 47.50 89 ASP A C 1
ATOM 705 O O . ASP A 1 89 ? -5.495 38.085 14.836 1.00 47.50 89 ASP A O 1
ATOM 709 N N . LEU A 1 90 ? -6.865 37.618 13.123 1.00 53.69 90 LEU A N 1
ATOM 710 C CA . LEU A 1 90 ? -6.359 36.296 12.809 1.00 53.69 90 LEU A CA 1
ATOM 711 C C . LEU A 1 90 ? -5.103 36.536 11.983 1.00 53.69 90 LEU A C 1
ATOM 713 O O . LEU A 1 90 ? -5.135 36.537 10.756 1.00 53.69 90 LEU A O 1
ATOM 717 N N . GLU A 1 91 ? -3.998 36.799 12.674 1.00 55.81 91 GLU A N 1
ATOM 718 C CA . GLU A 1 91 ? -2.695 36.543 12.092 1.00 55.81 91 GLU A CA 1
ATOM 719 C C . GLU A 1 91 ? -2.687 35.056 11.735 1.00 55.81 91 GLU A C 1
ATOM 721 O O . GLU A 1 91 ? -2.587 34.197 12.618 1.00 55.81 91 GLU A O 1
ATOM 726 N N . ASP A 1 92 ? -2.877 34.771 10.442 1.00 49.81 92 ASP A N 1
ATOM 727 C CA . ASP A 1 92 ? -2.604 33.493 9.793 1.00 49.81 92 ASP A CA 1
ATOM 728 C C . ASP A 1 92 ? -1.122 33.185 10.018 1.00 49.81 92 ASP A C 1
ATOM 730 O O . ASP A 1 92 ? -0.249 33.374 9.175 1.00 49.81 92 ASP A O 1
ATOM 734 N N . SER A 1 93 ? -0.819 32.751 11.238 1.00 56.34 93 SER A N 1
ATOM 735 C CA . SER A 1 93 ? 0.418 32.089 11.572 1.00 56.34 93 SER A CA 1
ATOM 736 C C . SER A 1 93 ? 0.366 30.786 10.804 1.00 56.34 93 SER A C 1
ATOM 738 O O . SER A 1 93 ? -0.215 29.810 11.284 1.00 56.34 93 SER A O 1
ATOM 740 N N . GLU A 1 94 ? 0.918 30.801 9.590 1.00 53.03 94 GLU A N 1
ATOM 741 C CA . GLU A 1 94 ? 1.225 29.614 8.809 1.00 53.03 94 GLU A CA 1
ATOM 742 C C . GLU A 1 94 ? 2.023 28.682 9.716 1.00 53.03 94 GLU A C 1
ATOM 744 O O . GLU A 1 94 ? 3.238 28.801 9.894 1.00 53.03 94 GLU A O 1
ATOM 749 N N . SER A 1 95 ? 1.305 27.797 10.406 1.00 52.50 95 SER A N 1
ATOM 750 C CA . SER A 1 95 ? 1.911 26.863 11.326 1.00 52.50 95 SER A CA 1
ATOM 751 C C . SER A 1 95 ? 2.779 25.980 10.456 1.00 52.50 95 SER A C 1
ATOM 753 O O . SER A 1 95 ? 2.256 25.199 9.660 1.00 52.50 95 SER A O 1
ATOM 755 N N . VAL A 1 96 ? 4.094 26.142 10.562 1.00 52.03 96 VAL A N 1
ATOM 756 C CA . VAL A 1 96 ? 5.062 25.281 9.893 1.00 52.03 96 VAL A CA 1
ATOM 757 C C . VAL A 1 96 ? 4.810 23.874 10.421 1.00 52.03 96 VAL A C 1
ATOM 759 O O . VAL A 1 96 ? 5.257 23.501 11.508 1.00 52.03 96 VAL A O 1
ATOM 762 N N . VAL A 1 97 ? 3.993 23.109 9.696 1.00 53.34 97 VAL A N 1
ATOM 763 C CA . VAL A 1 97 ? 3.624 21.751 10.074 1.00 53.34 97 VAL A CA 1
ATOM 764 C C . VAL A 1 97 ? 4.893 20.927 9.951 1.00 53.34 97 VAL A C 1
ATOM 766 O O . VAL A 1 97 ? 5.324 20.575 8.856 1.00 53.34 97 VAL A O 1
ATOM 769 N N . CYS A 1 98 ? 5.527 20.644 11.085 1.00 52.84 98 CYS A N 1
ATOM 770 C CA . CYS A 1 98 ? 6.719 19.817 11.125 1.00 52.84 98 CYS A CA 1
ATOM 771 C C . CYS A 1 98 ? 6.329 18.375 10.758 1.00 52.84 98 CYS A C 1
ATOM 773 O O . CYS A 1 98 ? 5.815 17.615 11.582 1.00 52.84 98 CYS A O 1
ATOM 775 N N . TYR A 1 99 ? 6.536 18.001 9.493 1.00 56.94 99 TYR A N 1
ATOM 776 C CA . TYR A 1 99 ? 6.203 16.675 8.961 1.00 56.94 99 TYR A CA 1
ATOM 777 C C . TYR A 1 99 ? 6.960 15.535 9.658 1.00 56.94 99 TYR A C 1
ATOM 779 O O . TYR A 1 99 ? 6.494 14.396 9.622 1.00 56.94 99 TYR A O 1
ATOM 787 N N . ASP A 1 100 ? 8.060 15.835 10.354 1.00 61.00 100 ASP A N 1
ATOM 788 C CA . ASP A 1 100 ? 8.822 14.859 11.142 1.00 61.00 100 ASP A CA 1
ATOM 789 C C . ASP A 1 100 ? 8.027 14.274 12.320 1.00 61.00 100 ASP A C 1
ATOM 791 O O . ASP A 1 100 ? 8.382 13.214 12.838 1.00 61.00 100 ASP A O 1
ATOM 795 N N . GLN A 1 101 ? 6.925 14.914 12.724 1.00 74.31 101 GLN A N 1
ATOM 796 C CA . GLN A 1 101 ? 6.057 14.418 13.793 1.00 74.31 101 GLN A CA 1
ATOM 797 C C . GLN A 1 101 ? 4.866 13.588 13.302 1.00 74.31 101 GLN A C 1
ATOM 799 O O . GLN A 1 101 ? 4.216 12.920 14.110 1.00 74.31 101 GLN A O 1
ATOM 804 N N . LYS A 1 102 ? 4.557 13.603 12.000 1.00 83.06 102 LYS A N 1
ATOM 805 C CA . LYS A 1 102 ? 3.416 12.849 11.472 1.00 83.06 102 LYS A CA 1
ATOM 806 C C . LYS A 1 102 ? 3.752 11.362 11.387 1.00 83.06 102 LYS A C 1
ATOM 808 O O . LYS A 1 102 ? 4.803 10.964 10.886 1.00 83.06 102 LYS A O 1
ATOM 813 N N . SER A 1 103 ? 2.814 10.517 11.822 1.00 92.12 103 SER A N 1
ATOM 814 C CA . SER A 1 103 ? 2.907 9.071 11.602 1.00 92.12 103 SER A CA 1
ATOM 815 C C . SER A 1 103 ? 3.082 8.771 10.109 1.00 92.12 103 SER A C 1
ATOM 817 O O . SER A 1 103 ? 2.468 9.415 9.255 1.00 92.12 103 SER A O 1
ATOM 819 N N . THR A 1 104 ? 3.874 7.742 9.787 1.00 94.06 104 THR A N 1
ATOM 820 C CA . THR A 1 104 ? 4.075 7.282 8.401 1.00 94.06 104 THR A CA 1
ATOM 821 C C . THR A 1 104 ? 2.745 7.000 7.702 1.00 94.06 104 THR A C 1
ATOM 823 O O . THR A 1 104 ? 2.614 7.250 6.508 1.00 94.06 104 THR A O 1
ATOM 826 N N . VAL A 1 105 ? 1.737 6.527 8.441 1.00 95.50 105 VAL A N 1
ATOM 827 C CA . VAL A 1 105 ? 0.402 6.239 7.899 1.00 95.50 105 VAL A CA 1
ATOM 828 C C . VAL A 1 105 ? -0.366 7.519 7.580 1.00 95.50 105 VAL A C 1
ATOM 830 O O . VAL A 1 105 ? -1.008 7.571 6.534 1.00 95.50 105 VAL A O 1
ATOM 833 N N . ARG A 1 106 ? -0.267 8.564 8.414 1.00 94.75 106 ARG A N 1
ATOM 834 C CA . ARG A 1 106 ? -0.864 9.877 8.110 1.00 94.75 106 ARG A CA 1
ATOM 835 C C . ARG A 1 106 ? -0.238 10.472 6.864 1.00 94.75 106 ARG A C 1
ATOM 837 O O . ARG A 1 106 ? -0.957 10.731 5.908 1.00 94.75 106 ARG A O 1
ATOM 844 N N . LEU A 1 107 ? 1.094 10.546 6.822 1.00 93.81 107 LEU A N 1
ATOM 845 C CA . LEU A 1 107 ? 1.823 11.036 5.650 1.00 93.81 107 LEU A CA 1
ATOM 846 C C . LEU A 1 107 ? 1.467 10.235 4.390 1.00 93.81 107 LEU A C 1
ATOM 848 O O . LEU A 1 107 ? 1.216 10.802 3.330 1.00 93.81 107 LEU A O 1
ATOM 852 N N . PHE A 1 108 ? 1.388 8.908 4.515 1.00 95.25 108 PHE A N 1
ATOM 853 C CA . PHE A 1 108 ? 0.959 8.043 3.427 1.00 95.25 108 PHE A CA 1
ATOM 854 C C . PHE A 1 108 ? -0.459 8.378 2.963 1.00 95.25 108 PHE A C 1
ATOM 856 O O . PHE A 1 108 ? -0.689 8.406 1.763 1.00 95.25 108 PHE A O 1
ATOM 863 N N . LYS A 1 109 ? -1.413 8.616 3.870 1.00 93.94 109 LYS A N 1
ATOM 864 C CA . LYS A 1 109 ? -2.817 8.894 3.536 1.00 93.94 109 LYS A CA 1
ATOM 865 C C . LYS A 1 109 ? -3.025 10.299 2.958 1.00 93.94 109 LYS A C 1
ATOM 867 O O . LYS A 1 109 ? -3.715 10.395 1.942 1.00 93.94 109 LYS A O 1
ATOM 872 N N . GLU A 1 110 ? -2.399 11.310 3.551 1.00 92.25 110 GLU A N 1
ATOM 873 C CA . GLU A 1 110 ? -2.485 12.742 3.204 1.00 92.25 110 GLU A CA 1
ATOM 874 C C . GLU A 1 110 ? -1.672 13.121 1.961 1.00 92.25 110 GLU A C 1
ATOM 876 O O . GLU A 1 110 ? -2.008 14.087 1.286 1.00 92.25 110 GLU A O 1
ATOM 881 N N . GLY A 1 111 ? -0.613 12.366 1.630 1.00 87.38 111 GLY A N 1
ATOM 882 C CA . GLY A 1 111 ? 0.243 12.668 0.478 1.00 87.38 111 GLY A CA 1
ATOM 883 C C . GLY A 1 111 ? -0.537 12.859 -0.831 1.00 87.38 111 GLY A C 1
ATOM 884 O O . GLY A 1 111 ? -1.655 12.355 -0.955 1.00 87.38 111 GLY A O 1
ATOM 885 N N . GLU A 1 112 ? 0.097 13.526 -1.808 1.00 73.88 112 GLU A N 1
ATOM 886 C CA . GLU A 1 112 ? -0.517 14.168 -2.988 1.00 73.88 112 GLU A CA 1
ATOM 887 C C . GLU A 1 112 ? -1.888 13.601 -3.414 1.00 73.88 112 GLU A C 1
ATOM 889 O O . GLU A 1 112 ? -2.022 12.422 -3.777 1.00 73.88 112 GLU A O 1
ATOM 894 N N . GLY A 1 113 ? -2.897 14.482 -3.378 1.00 65.88 113 GLY A N 1
ATOM 895 C CA . GLY A 1 113 ? -4.261 14.209 -3.823 1.00 65.88 113 GLY A CA 1
ATOM 896 C C . GLY A 1 113 ? -5.289 14.039 -2.704 1.00 65.88 113 GLY A C 1
ATOM 897 O O . GLY A 1 113 ? -6.096 13.114 -2.784 1.00 65.88 113 GLY A O 1
ATOM 898 N N . GLU A 1 114 ? -5.323 14.915 -1.692 1.00 58.22 114 GLU A N 1
ATOM 899 C CA . GLU A 1 114 ? -6.464 14.962 -0.755 1.00 58.22 114 GLU A CA 1
ATOM 900 C C . GLU A 1 114 ? -7.802 15.137 -1.495 1.00 58.22 114 GLU A C 1
ATOM 902 O O . GLU A 1 114 ? -8.789 14.487 -1.151 1.00 58.22 114 GLU A O 1
ATOM 907 N N . GLU A 1 115 ? -7.802 15.886 -2.605 1.00 58.59 115 GLU A N 1
ATOM 908 C CA . GLU A 1 115 ? -8.946 16.028 -3.521 1.00 58.59 115 GLU A CA 1
ATOM 909 C C . GLU A 1 115 ? -9.404 14.704 -4.164 1.00 58.59 115 GLU A C 1
ATOM 911 O O . GLU A 1 115 ? -10.513 14.607 -4.689 1.00 58.59 115 GLU A O 1
ATOM 916 N N . LEU A 1 116 ? -8.565 13.663 -4.125 1.00 67.50 116 LEU A N 1
ATOM 917 C CA . LEU A 1 116 ? -8.847 12.340 -4.683 1.00 67.50 116 LEU A CA 1
ATOM 918 C C . LEU A 1 116 ? -9.271 11.321 -3.622 1.00 67.50 116 LEU A C 1
ATOM 920 O O . LEU A 1 116 ? -9.591 10.180 -3.980 1.00 67.50 116 LEU A O 1
ATOM 924 N N . LEU A 1 117 ? -9.276 11.679 -2.332 1.00 75.31 117 LEU A N 1
ATOM 925 C CA . LEU A 1 117 ? -9.792 10.782 -1.307 1.00 75.31 117 LEU A CA 1
ATOM 926 C C . LEU A 1 117 ? -11.324 10.750 -1.392 1.00 75.31 117 LEU A C 1
ATOM 928 O O . LEU A 1 117 ? -11.981 11.774 -1.217 1.00 75.31 117 LEU A O 1
ATOM 932 N N . PRO A 1 118 ? -11.938 9.575 -1.610 1.00 80.19 118 PRO A N 1
ATOM 933 C CA . PRO A 1 118 ? -13.387 9.497 -1.768 1.00 80.19 118 PRO A CA 1
ATOM 934 C C . PRO A 1 118 ? -14.161 9.781 -0.470 1.00 80.19 118 PRO A C 1
ATOM 936 O O . PRO A 1 118 ? -15.378 9.950 -0.527 1.00 80.19 118 PRO A O 1
ATOM 939 N N . TYR A 1 119 ? -13.494 9.807 0.693 1.00 87.12 119 TYR A N 1
ATOM 940 C CA . TYR A 1 119 ? -14.130 10.085 1.984 1.00 87.12 119 TYR A CA 1
ATOM 941 C C . TYR A 1 119 ? -13.247 10.983 2.851 1.00 87.12 119 TYR A C 1
ATOM 943 O O . TYR A 1 119 ? -12.033 10.789 2.921 1.00 87.12 119 TYR A O 1
ATOM 951 N N . ARG A 1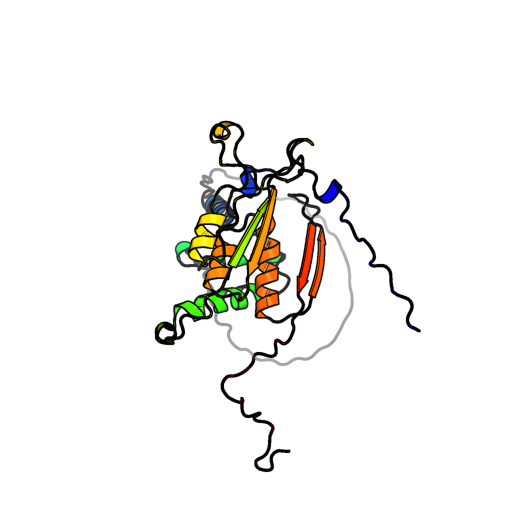 120 ? -13.876 11.946 3.532 1.00 87.75 120 ARG A N 1
ATOM 952 C CA . ARG A 1 120 ? -13.190 12.948 4.361 1.00 87.75 120 ARG A CA 1
ATOM 953 C C . ARG A 1 120 ? -12.532 12.354 5.609 1.00 87.75 120 ARG A C 1
ATOM 955 O O . ARG A 1 120 ? -11.496 12.834 6.034 1.00 87.75 120 ARG A O 1
ATOM 962 N N . ASP A 1 121 ? -13.101 11.287 6.159 1.00 93.44 121 ASP A N 1
ATOM 963 C CA . ASP A 1 121 ? -12.637 10.612 7.378 1.00 93.44 121 ASP A CA 1
ATOM 964 C C . ASP A 1 121 ? -11.564 9.540 7.112 1.00 93.44 121 ASP A C 1
ATOM 966 O O . ASP A 1 121 ? -11.104 8.871 8.038 1.00 93.44 121 ASP A O 1
ATOM 970 N N . GLN A 1 122 ? -11.156 9.337 5.850 1.00 93.69 122 GLN A N 1
ATOM 971 C CA . GLN A 1 122 ? -10.243 8.249 5.494 1.00 93.69 122 GLN A CA 1
ATOM 972 C C . GLN A 1 122 ? -8.902 8.312 6.231 1.00 93.69 122 GLN A C 1
ATOM 974 O O . GLN A 1 122 ? -8.318 7.260 6.502 1.00 93.69 122 GLN A O 1
ATOM 979 N N . VAL A 1 123 ? -8.376 9.515 6.464 1.00 94.56 123 VAL A N 1
ATOM 980 C CA . VAL A 1 123 ? -7.090 9.708 7.141 1.00 94.56 123 VAL A CA 1
ATOM 981 C C . VAL A 1 123 ? -7.228 9.298 8.601 1.00 94.56 123 VAL A C 1
ATOM 983 O O . VAL A 1 123 ? -6.514 8.399 9.039 1.00 94.56 123 VAL A O 1
ATOM 986 N N . ASP A 1 124 ? -8.197 9.868 9.316 1.00 95.25 124 ASP A N 1
ATOM 987 C CA . ASP A 1 124 ? -8.372 9.648 10.753 1.00 95.25 124 ASP A CA 1
ATOM 988 C C . ASP A 1 124 ? -8.739 8.207 11.098 1.00 95.25 124 ASP A C 1
ATOM 990 O O . ASP A 1 124 ? -8.211 7.659 12.062 1.00 95.25 124 ASP A O 1
ATOM 994 N N . VAL A 1 125 ? -9.572 7.550 10.285 1.00 95.75 125 VAL A N 1
ATOM 995 C CA . VAL A 1 125 ? -9.922 6.136 10.499 1.00 95.75 125 VAL A CA 1
ATOM 996 C C . VAL A 1 125 ? -8.685 5.239 10.394 1.00 95.75 125 VAL A C 1
ATOM 998 O O . VAL A 1 125 ? -8.479 4.364 11.234 1.00 95.75 125 VAL A O 1
ATOM 1001 N N . VAL A 1 126 ? -7.852 5.437 9.367 1.00 96.00 126 VAL A N 1
ATOM 1002 C CA . VAL A 1 126 ? -6.698 4.559 9.112 1.00 96.00 126 VAL A CA 1
ATOM 1003 C C . VAL A 1 126 ? -5.528 4.891 10.040 1.00 96.00 126 VAL A C 1
ATOM 1005 O O . VAL A 1 126 ? -4.897 3.983 10.581 1.00 96.00 126 VAL A O 1
ATOM 1008 N N . ALA A 1 127 ? -5.239 6.176 10.241 1.00 95.56 127 ALA A N 1
ATOM 1009 C CA . ALA A 1 127 ? -4.184 6.621 11.142 1.00 95.56 127 ALA A CA 1
ATOM 1010 C C . ALA A 1 127 ? -4.530 6.324 12.602 1.00 95.56 127 ALA A C 1
ATOM 1012 O O . ALA A 1 127 ? -3.711 5.736 13.302 1.00 95.56 127 ALA A O 1
ATOM 1013 N N . GLY A 1 128 ? -5.759 6.629 13.028 1.00 94.81 128 GLY A N 1
ATOM 1014 C CA . GLY A 1 128 ? -6.232 6.356 14.382 1.00 94.81 128 GLY A CA 1
ATOM 1015 C C . GLY A 1 128 ? -6.163 4.871 14.730 1.00 94.81 128 GLY A C 1
ATOM 1016 O O . GLY A 1 128 ? -5.706 4.524 15.814 1.00 94.81 128 GLY A O 1
ATOM 1017 N N . PHE A 1 129 ? -6.510 3.984 13.790 1.00 94.75 129 PHE A N 1
ATOM 1018 C CA . PHE A 1 129 ? -6.322 2.540 13.963 1.00 94.75 129 PHE A CA 1
ATOM 1019 C C . PHE A 1 129 ? -4.863 2.168 14.281 1.00 94.75 129 PHE A C 1
ATOM 1021 O O . PHE A 1 129 ? -4.618 1.376 15.186 1.00 94.75 129 PHE A O 1
ATOM 1028 N N . CYS A 1 130 ? -3.892 2.766 13.585 1.00 94.19 130 CYS A N 1
ATOM 1029 C CA . CYS A 1 130 ? -2.475 2.469 13.811 1.00 94.19 130 CYS A CA 1
ATOM 1030 C C . CYS A 1 130 ? -1.934 3.112 15.101 1.00 94.19 130 CYS A C 1
ATOM 1032 O O . CYS A 1 130 ? -1.117 2.520 15.802 1.00 94.19 130 CYS A O 1
ATOM 1034 N N . GLU A 1 131 ? -2.413 4.307 15.443 1.00 92.38 131 GLU A N 1
ATOM 1035 C CA . GLU A 1 131 ? -1.989 5.072 16.624 1.00 92.38 131 GLU A CA 1
ATOM 1036 C C . GLU A 1 131 ? -2.513 4.469 17.942 1.00 92.38 131 GLU A C 1
ATOM 1038 O O . GLU A 1 131 ? -1.820 4.496 18.966 1.00 92.38 131 GLU A O 1
ATOM 1043 N N . MET A 1 132 ? -3.713 3.878 17.925 1.00 87.38 132 MET A N 1
ATOM 1044 C CA . MET A 1 132 ? -4.314 3.229 19.099 1.00 87.38 132 MET A CA 1
ATOM 1045 C C . MET A 1 132 ? -3.578 1.949 19.516 1.00 87.38 132 MET A C 1
ATOM 1047 O O . MET A 1 132 ? -3.452 1.676 20.711 1.00 87.38 132 MET A O 1
ATOM 1051 N N . ASP A 1 133 ? -3.053 1.178 18.561 1.00 75.44 133 ASP A N 1
ATOM 1052 C CA . ASP A 1 133 ? -2.316 -0.056 18.862 1.00 75.44 133 ASP A CA 1
ATOM 1053 C C . ASP A 1 133 ? -0.962 0.223 19.543 1.00 75.44 133 ASP A C 1
ATOM 1055 O O . ASP A 1 133 ? -0.493 -0.585 20.347 1.00 75.44 133 ASP A O 1
ATOM 1059 N N . GLY A 1 134 ? -0.349 1.385 19.290 1.00 66.25 134 GLY A N 1
ATOM 1060 C CA . GLY A 1 134 ? 0.937 1.769 19.882 1.00 66.25 134 GLY A CA 1
ATOM 1061 C C . GLY A 1 134 ? 0.863 2.250 21.338 1.00 66.25 134 GLY A C 1
ATOM 1062 O O . GLY A 1 134 ? 1.869 2.220 22.047 1.00 66.25 134 GLY A O 1
ATOM 1063 N N . THR A 1 135 ? -0.308 2.690 21.807 1.00 62.12 135 THR A N 1
ATOM 1064 C CA . THR A 1 135 ? -0.470 3.365 23.110 1.00 62.12 135 THR A CA 1
ATOM 1065 C C . THR A 1 135 ? -0.922 2.454 24.248 1.00 62.12 135 THR A C 1
ATOM 1067 O O . THR A 1 135 ? -0.945 2.896 25.396 1.00 62.12 135 THR A O 1
ATOM 1070 N N . ASN A 1 136 ? -1.237 1.182 23.979 1.00 56.78 136 ASN A N 1
ATOM 1071 C CA . ASN A 1 136 ? -1.692 0.250 25.008 1.00 56.78 136 ASN A CA 1
ATOM 1072 C C . ASN A 1 136 ? -0.593 -0.764 25.394 1.00 56.78 136 ASN A C 1
ATOM 1074 O O . ASN A 1 136 ? -0.555 -1.869 24.845 1.00 56.78 136 ASN A O 1
ATOM 1078 N N . PRO A 1 137 ? 0.301 -0.437 26.352 1.00 56.56 137 PRO A N 1
ATOM 1079 C CA . PRO A 1 137 ? 1.360 -1.353 26.781 1.00 56.56 137 PRO A CA 1
ATOM 1080 C C . PRO A 1 137 ? 0.811 -2.649 27.401 1.00 56.56 137 PRO A C 1
ATOM 1082 O O . PRO A 1 137 ? 1.510 -3.663 27.415 1.00 56.56 137 PRO A O 1
ATOM 1085 N N . ASP A 1 138 ? -0.446 -2.655 27.862 1.00 54.75 138 ASP A N 1
ATOM 1086 C CA . ASP A 1 138 ? -1.074 -3.797 28.542 1.00 54.75 138 ASP A CA 1
ATOM 1087 C C . ASP A 1 138 ? -1.543 -4.902 27.569 1.00 54.75 138 ASP A C 1
ATOM 1089 O O . ASP A 1 138 ? -1.765 -6.048 27.964 1.00 54.75 138 ASP A O 1
ATOM 1093 N N . ASN A 1 139 ? -1.604 -4.616 26.259 1.00 52.38 139 ASN A N 1
ATOM 1094 C CA . ASN A 1 139 ? -1.897 -5.628 25.234 1.00 52.38 139 ASN A CA 1
ATOM 1095 C C . ASN A 1 139 ? -0.734 -6.606 24.987 1.00 52.38 139 ASN A C 1
ATOM 1097 O O . ASN A 1 139 ? -0.943 -7.670 24.402 1.00 52.38 139 ASN A O 1
ATOM 1101 N N . THR A 1 140 ? 0.474 -6.309 25.477 1.00 50.25 140 THR A N 1
ATOM 1102 C CA . THR A 1 140 ? 1.630 -7.221 25.379 1.00 50.25 140 THR A CA 1
ATOM 1103 C C . THR A 1 140 ? 1.543 -8.422 26.327 1.00 50.25 140 THR A C 1
ATOM 1105 O O . THR A 1 140 ? 2.330 -9.358 26.204 1.00 50.25 140 THR A O 1
ATOM 1108 N N . ARG A 1 141 ? 0.573 -8.434 27.256 1.00 44.97 141 ARG A N 1
ATOM 1109 C CA . ARG A 1 141 ? 0.463 -9.434 28.330 1.00 44.97 141 ARG A CA 1
ATOM 1110 C C . ARG A 1 141 ? -0.561 -10.546 28.093 1.00 44.97 141 ARG A C 1
ATOM 1112 O O . ARG A 1 141 ? -0.811 -11.352 28.988 1.00 44.97 141 ARG A O 1
ATOM 1119 N N . ARG A 1 142 ? -1.172 -10.623 26.906 1.00 48.31 142 ARG A N 1
ATOM 1120 C CA . ARG A 1 142 ? -1.952 -11.811 26.528 1.00 48.31 142 ARG A CA 1
ATOM 1121 C C . ARG A 1 142 ? -0.995 -12.892 26.033 1.00 48.31 142 ARG A C 1
ATOM 1123 O O . ARG A 1 142 ? -0.661 -12.935 24.856 1.00 48.31 142 ARG A O 1
ATOM 1130 N N . ASP A 1 143 ? -0.623 -13.782 26.950 1.00 43.38 143 ASP A N 1
ATOM 1131 C CA . ASP A 1 143 ? 0.228 -14.977 26.793 1.00 43.38 143 ASP A CA 1
ATOM 1132 C C . ASP A 1 143 ? -0.294 -16.047 25.799 1.00 43.38 143 ASP A C 1
ATOM 1134 O O . ASP A 1 143 ? -0.030 -17.238 25.959 1.00 43.38 143 ASP A O 1
ATOM 1138 N N . ASN A 1 144 ? -1.031 -15.668 24.751 1.00 47.28 144 ASN A N 1
ATOM 1139 C CA . ASN A 1 144 ? -1.364 -16.567 23.649 1.00 47.28 144 ASN A CA 1
ATOM 1140 C C . ASN A 1 144 ? -0.488 -16.235 22.431 1.00 47.28 144 ASN A C 1
ATOM 1142 O O . ASN A 1 144 ? -0.833 -15.339 21.662 1.00 47.28 144 ASN A O 1
ATOM 1146 N N . PRO A 1 145 ? 0.609 -16.977 22.195 1.00 48.31 145 PRO A N 1
ATOM 1147 C CA . PRO A 1 145 ? 1.534 -16.741 21.082 1.00 48.31 145 PRO A CA 1
ATOM 1148 C C . PRO A 1 145 ? 0.975 -17.126 19.692 1.00 48.31 145 PRO A C 1
ATOM 1150 O O . PRO A 1 145 ? 1.749 -17.444 18.795 1.00 48.31 145 PRO A O 1
ATOM 1153 N N . VAL A 1 146 ? -0.348 -17.173 19.485 1.00 50.31 146 VAL A N 1
ATOM 1154 C CA . VAL A 1 146 ? -0.933 -18.041 18.439 1.00 50.31 146 VAL A CA 1
ATOM 1155 C C . VAL A 1 146 ? -1.642 -17.336 17.273 1.00 50.31 146 VAL A C 1
ATOM 1157 O O . VAL A 1 146 ? -1.867 -17.985 16.260 1.00 50.31 146 VAL A O 1
ATOM 1160 N N . GLU A 1 147 ? -1.913 -16.032 17.285 1.00 59.25 147 GLU A N 1
ATOM 1161 C CA . GLU A 1 147 ? -2.494 -15.372 16.090 1.00 59.25 147 GLU A CA 1
ATOM 1162 C C . GLU A 1 147 ? -1.794 -14.044 15.766 1.00 59.25 147 GLU A C 1
ATOM 1164 O O . GLU A 1 147 ? -2.432 -13.012 15.587 1.00 59.25 147 GLU A O 1
ATOM 1169 N N . GLY A 1 148 ? -0.459 -14.050 15.680 1.00 65.12 148 GLY A N 1
ATOM 1170 C CA . GLY A 1 148 ? 0.235 -12.957 14.988 1.00 65.12 148 GLY A CA 1
ATOM 1171 C C . GLY A 1 148 ? -0.228 -12.891 13.529 1.00 65.12 148 GLY A C 1
ATOM 1172 O O . GLY A 1 148 ? -0.495 -13.938 12.936 1.00 65.12 148 GLY A O 1
ATOM 1173 N N . SER A 1 149 ? -0.332 -11.688 12.952 1.00 71.31 149 SER A N 1
ATOM 1174 C CA . SER A 1 149 ? -0.625 -11.513 11.524 1.00 71.31 149 SER A CA 1
ATOM 1175 C C . SER A 1 149 ? 0.322 -12.384 10.698 1.00 71.31 149 SER A C 1
ATOM 1177 O O . SER A 1 149 ? 1.532 -12.155 10.637 1.00 71.31 149 SER A O 1
ATOM 1179 N N . VAL A 1 150 ? -0.231 -13.444 10.105 1.00 83.50 150 VAL A N 1
ATOM 1180 C CA . VAL A 1 150 ? 0.498 -14.296 9.174 1.00 83.50 150 VAL A CA 1
ATOM 1181 C C . VAL A 1 150 ? 0.343 -13.676 7.802 1.00 83.50 150 VAL A C 1
ATOM 1183 O O . VAL A 1 150 ? -0.764 -13.648 7.246 1.00 83.50 150 VAL A O 1
ATOM 1186 N N . VAL A 1 151 ? 1.468 -13.221 7.256 1.00 90.19 151 VAL A N 1
ATOM 1187 C CA . VAL A 1 151 ? 1.546 -12.737 5.884 1.00 90.19 151 VAL A CA 1
ATOM 1188 C C . VAL A 1 151 ? 2.254 -13.770 5.019 1.00 90.19 151 VAL A C 1
ATOM 1190 O O . VAL A 1 151 ? 3.282 -14.325 5.405 1.00 90.19 151 VAL A O 1
ATOM 1193 N N . LEU A 1 152 ? 1.701 -14.046 3.840 1.00 92.31 152 LEU A N 1
ATOM 1194 C CA . LEU A 1 152 ? 2.345 -14.852 2.808 1.00 92.31 152 LEU A CA 1
ATOM 1195 C C . LEU A 1 152 ? 2.685 -13.953 1.622 1.00 92.31 152 LEU A C 1
ATOM 1197 O O . LEU A 1 152 ? 1.832 -13.218 1.124 1.00 92.31 152 LEU A O 1
ATOM 1201 N N . LEU A 1 153 ? 3.924 -14.048 1.150 1.00 92.44 153 LEU A N 1
ATOM 1202 C CA . LEU A 1 153 ? 4.414 -13.302 -0.002 1.00 92.44 153 LEU A CA 1
ATOM 1203 C C . LEU A 1 153 ? 4.751 -14.271 -1.138 1.00 92.44 153 LEU A C 1
ATOM 1205 O O . LEU A 1 153 ? 5.617 -15.135 -0.998 1.00 92.44 153 LEU A O 1
ATOM 1209 N N . GLY A 1 154 ? 4.066 -14.117 -2.268 1.00 89.06 154 GLY A N 1
ATOM 1210 C CA . GLY A 1 154 ? 4.360 -14.815 -3.515 1.00 89.06 154 GLY A CA 1
ATOM 1211 C C . GLY A 1 154 ? 4.916 -13.845 -4.549 1.00 89.06 154 GLY A C 1
ATOM 1212 O O . GLY A 1 154 ? 4.237 -12.898 -4.933 1.00 89.06 154 GLY A O 1
ATOM 1213 N N . GLU A 1 155 ? 6.131 -14.082 -5.032 1.00 88.12 155 GLU A N 1
ATOM 1214 C CA . GLU A 1 155 ? 6.755 -13.251 -6.063 1.00 88.12 155 GLU A CA 1
ATOM 1215 C C . GLU A 1 155 ? 7.073 -14.088 -7.299 1.00 88.12 155 GLU A C 1
ATOM 1217 O O . GLU A 1 155 ? 7.718 -15.137 -7.215 1.00 88.12 155 GLU A O 1
ATOM 1222 N N . SER A 1 156 ? 6.634 -13.606 -8.458 1.00 83.50 156 SER A N 1
ATOM 1223 C CA . SER A 1 156 ? 6.949 -14.210 -9.749 1.00 83.50 156 SER A CA 1
ATOM 1224 C C . SER A 1 156 ? 7.555 -13.170 -10.678 1.00 83.50 156 SER A C 1
ATOM 1226 O O . SER A 1 156 ? 7.004 -12.077 -10.848 1.00 83.50 156 SER A O 1
ATOM 1228 N N . GLY A 1 157 ? 8.684 -13.529 -11.272 1.00 79.38 157 GLY A N 1
ATOM 1229 C CA . GLY A 1 157 ? 9.339 -12.773 -12.320 1.00 79.38 157 GLY A CA 1
ATOM 1230 C C . GLY A 1 157 ? 8.887 -13.183 -13.712 1.00 79.38 157 GLY A C 1
ATOM 1231 O O . GLY A 1 157 ? 8.008 -14.032 -13.896 1.00 79.38 157 GLY A O 1
ATOM 1232 N N . LYS A 1 158 ? 9.516 -12.557 -14.703 1.00 69.81 158 LYS A N 1
ATOM 1233 C CA . LYS A 1 158 ? 9.224 -12.795 -16.112 1.00 69.81 158 LYS A CA 1
ATOM 1234 C C . LYS A 1 158 ? 9.536 -14.242 -16.491 1.00 69.81 158 LYS A C 1
ATOM 1236 O O . LYS A 1 158 ? 10.597 -14.775 -16.168 1.00 69.81 158 LYS A O 1
ATOM 1241 N N . ALA A 1 159 ? 8.642 -14.871 -17.247 1.00 59.84 159 ALA A N 1
ATOM 1242 C CA . ALA A 1 159 ? 8.978 -16.098 -17.957 1.00 59.84 159 ALA A CA 1
ATOM 1243 C C . ALA A 1 159 ? 9.897 -15.742 -19.141 1.00 59.84 159 ALA A C 1
ATOM 1245 O O . ALA A 1 159 ? 9.431 -15.421 -20.235 1.00 59.84 159 ALA A O 1
ATOM 1246 N N . GLU A 1 160 ? 11.215 -15.733 -18.937 1.00 54.97 160 GLU A N 1
ATOM 1247 C CA . GLU A 1 160 ? 12.150 -15.617 -20.056 1.00 54.97 160 GLU A CA 1
ATOM 1248 C C . GLU A 1 160 ? 12.037 -16.869 -20.944 1.00 54.97 160 GLU A C 1
ATOM 1250 O O . GLU A 1 160 ? 12.353 -17.976 -20.522 1.00 54.97 160 GLU A O 1
ATOM 1255 N N . LYS A 1 161 ? 11.516 -16.675 -22.165 1.00 51.00 161 LYS A N 1
ATOM 1256 C CA . LYS A 1 161 ? 11.494 -17.594 -23.322 1.00 51.00 161 LYS A CA 1
ATOM 1257 C C . LYS A 1 161 ? 11.390 -19.102 -23.011 1.00 51.00 161 LYS A C 1
ATOM 1259 O O . LYS A 1 161 ? 12.391 -19.765 -22.777 1.00 51.00 161 LYS A O 1
ATOM 1264 N N . ALA A 1 162 ? 10.177 -19.632 -23.198 1.00 50.38 162 ALA A N 1
ATOM 1265 C CA . ALA A 1 162 ? 9.752 -20.949 -23.724 1.00 50.38 162 ALA A CA 1
ATOM 1266 C C . ALA A 1 162 ? 10.385 -22.285 -23.254 1.00 50.38 162 ALA A C 1
ATOM 1268 O O . ALA A 1 162 ? 9.754 -23.323 -23.452 1.00 50.38 162 ALA A O 1
ATOM 1269 N N . HIS A 1 163 ? 11.568 -22.324 -22.642 1.00 51.00 163 HIS A N 1
ATOM 1270 C CA . HIS A 1 163 ? 12.231 -23.580 -22.268 1.00 51.00 163 HIS A CA 1
ATOM 1271 C C . HIS A 1 163 ? 12.105 -23.916 -20.783 1.00 51.00 163 HIS A C 1
ATOM 1273 O O . HIS A 1 163 ? 12.131 -25.094 -20.430 1.00 51.00 163 HIS A O 1
ATOM 1279 N N . SER A 1 164 ? 11.861 -22.924 -19.923 1.00 51.81 164 SER A N 1
ATOM 1280 C CA . SER A 1 164 ? 11.359 -23.180 -18.575 1.00 51.81 164 SER A CA 1
ATOM 1281 C C . SER A 1 164 ? 9.838 -23.087 -18.596 1.00 51.81 164 SER A C 1
ATOM 1283 O O . SER A 1 164 ? 9.274 -21.997 -18.645 1.00 51.81 164 SER A O 1
ATOM 1285 N N . LYS A 1 165 ? 9.152 -24.236 -18.559 1.00 58.25 165 LYS A N 1
ATOM 1286 C CA . LYS A 1 165 ? 7.683 -24.291 -18.403 1.00 58.25 165 LYS A CA 1
ATOM 1287 C C . LYS A 1 165 ? 7.199 -23.681 -17.078 1.00 58.25 165 LYS A C 1
ATOM 1289 O O . LYS A 1 165 ? 6.004 -23.472 -16.905 1.00 58.25 165 LYS A O 1
ATOM 1294 N N . TYR A 1 166 ? 8.120 -23.395 -16.163 1.00 56.84 166 TYR A N 1
ATOM 1295 C CA . TYR A 1 166 ? 7.863 -22.779 -14.874 1.00 56.84 166 TYR A CA 1
ATOM 1296 C C . TYR A 1 166 ? 8.476 -21.377 -14.895 1.00 56.84 166 TYR A C 1
ATOM 1298 O O . TYR A 1 166 ? 9.670 -21.231 -15.163 1.00 56.84 166 TYR A O 1
ATOM 1306 N N . GLY A 1 167 ? 7.664 -20.341 -14.668 1.00 60.28 167 GLY A N 1
ATOM 1307 C CA . GLY A 1 167 ? 8.172 -18.976 -14.505 1.00 60.28 167 GLY A CA 1
ATOM 1308 C C . GLY A 1 167 ? 9.264 -18.919 -13.430 1.00 60.28 167 GLY A C 1
ATOM 1309 O O . GLY A 1 167 ? 9.356 -19.801 -12.576 1.00 60.28 167 GLY A O 1
ATOM 1310 N N . GLN A 1 168 ? 10.124 -17.904 -13.471 1.00 67.69 168 GLN A N 1
ATOM 1311 C CA . GLN A 1 168 ? 11.066 -17.690 -12.375 1.00 67.69 168 GLN A CA 1
ATOM 1312 C C . GLN A 1 168 ? 10.279 -17.181 -11.165 1.00 67.69 168 GLN A C 1
ATOM 1314 O O . GLN A 1 168 ? 9.677 -16.112 -11.218 1.00 67.69 168 GLN A O 1
ATOM 1319 N N . TYR A 1 169 ? 10.257 -17.947 -10.079 1.00 73.94 169 TYR A N 1
ATOM 1320 C CA . TYR A 1 169 ? 9.654 -17.536 -8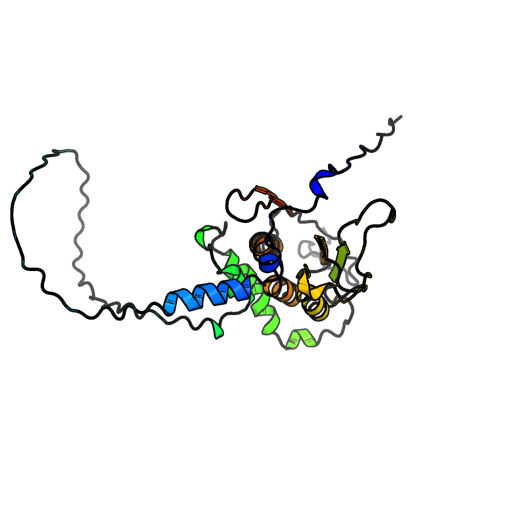.811 1.00 73.94 169 TYR A CA 1
ATOM 1321 C C . TYR A 1 169 ? 10.766 -17.227 -7.817 1.00 73.94 169 TYR A C 1
ATOM 1323 O O . TYR A 1 169 ? 11.774 -17.939 -7.781 1.00 73.94 169 TYR A O 1
ATOM 1331 N N . ARG A 1 170 ? 10.584 -16.206 -6.972 1.00 76.50 170 ARG A N 1
ATOM 1332 C CA . ARG A 1 170 ? 11.405 -16.152 -5.757 1.00 76.50 170 ARG A CA 1
ATOM 1333 C C . ARG A 1 170 ? 10.974 -17.306 -4.856 1.00 76.50 170 ARG A C 1
ATOM 1335 O O . ARG A 1 170 ? 9.789 -17.635 -4.793 1.00 76.50 170 ARG A O 1
ATOM 1342 N N . CYS A 1 171 ? 11.933 -17.937 -4.183 1.00 78.25 171 CYS A N 1
ATOM 1343 C CA . CYS A 1 171 ? 11.628 -19.029 -3.265 1.00 78.25 171 CYS A CA 1
ATOM 1344 C C . CYS A 1 171 ? 10.646 -18.536 -2.200 1.00 78.25 171 CYS A C 1
ATOM 1346 O O . CYS A 1 171 ? 10.934 -17.572 -1.488 1.00 78.25 171 CYS A O 1
ATOM 1348 N N . TYR A 1 172 ? 9.498 -19.203 -2.100 1.00 84.69 172 TYR A N 1
ATOM 1349 C CA . TYR A 1 172 ? 8.528 -18.936 -1.050 1.00 84.69 172 TYR A CA 1
ATOM 1350 C C . TYR A 1 172 ? 9.193 -19.124 0.317 1.00 84.69 172 TYR A C 1
ATOM 1352 O O . TYR A 1 172 ? 9.760 -20.181 0.595 1.00 84.69 172 TYR A O 1
ATOM 1360 N N . ARG A 1 173 ? 9.142 -18.084 1.156 1.00 85.62 173 ARG A N 1
ATOM 1361 C CA . ARG A 1 173 ? 9.806 -18.070 2.468 1.00 85.62 173 ARG A CA 1
ATOM 1362 C C . ARG A 1 173 ? 8.941 -18.583 3.617 1.00 85.62 173 ARG A C 1
ATOM 1364 O O . ARG A 1 173 ? 9.431 -18.663 4.736 1.00 85.62 173 ARG A O 1
ATOM 1371 N N . GLY A 1 174 ? 7.694 -18.958 3.344 1.00 89.75 174 GLY A N 1
ATOM 1372 C CA . GLY A 1 174 ? 6.742 -19.314 4.389 1.00 89.75 174 GLY A CA 1
ATOM 1373 C C . GLY A 1 174 ? 5.970 -18.108 4.938 1.00 89.75 174 GLY A C 1
ATOM 1374 O O . GLY A 1 174 ? 6.104 -16.994 4.423 1.00 89.75 174 GLY A O 1
ATOM 1375 N N . PRO A 1 175 ? 5.152 -18.352 5.977 1.00 91.69 175 PRO A N 1
ATOM 1376 C CA . PRO A 1 175 ? 4.582 -17.322 6.839 1.00 91.69 175 PRO A CA 1
ATOM 1377 C C . PRO A 1 175 ? 5.644 -16.356 7.353 1.00 91.69 175 PRO A C 1
ATOM 1379 O O . PRO A 1 175 ? 6.702 -16.796 7.804 1.00 91.69 175 PRO A O 1
ATOM 1382 N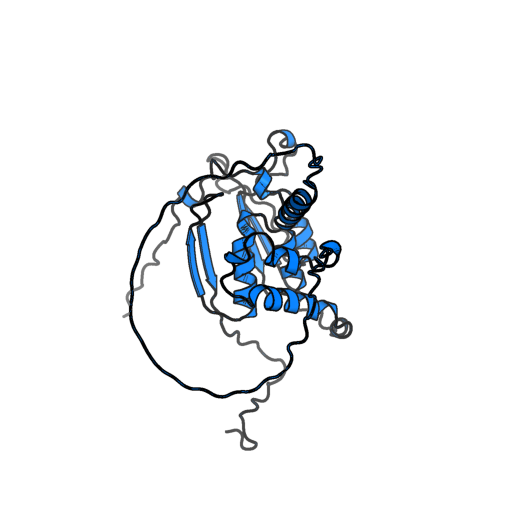 N . MET A 1 176 ? 5.349 -15.060 7.316 1.00 93.94 176 MET A N 1
ATOM 1383 C CA . MET A 1 176 ? 6.257 -14.030 7.809 1.00 93.94 176 MET A CA 1
ATOM 1384 C C . MET A 1 176 ? 5.554 -12.991 8.676 1.00 93.94 176 MET A C 1
ATOM 1386 O O . MET A 1 176 ? 4.352 -12.759 8.532 1.00 93.94 176 MET A O 1
ATOM 1390 N N . THR A 1 177 ? 6.329 -12.375 9.569 1.00 92.06 177 THR A N 1
ATOM 1391 C CA . THR A 1 177 ? 5.898 -11.247 10.407 1.00 92.06 177 THR A CA 1
ATOM 1392 C C . THR A 1 177 ? 5.854 -9.945 9.601 1.00 92.06 177 THR A C 1
ATOM 1394 O O . THR A 1 177 ? 6.446 -9.859 8.523 1.00 92.06 177 THR A O 1
ATOM 1397 N N . SER A 1 178 ? 5.226 -8.893 10.136 1.00 90.44 178 SER A N 1
ATOM 1398 C CA . SER A 1 178 ? 5.220 -7.554 9.522 1.00 90.44 178 SER A CA 1
ATOM 1399 C C . SER A 1 178 ? 6.633 -7.003 9.285 1.00 90.44 178 SER A C 1
ATOM 1401 O O . SER A 1 178 ? 6.923 -6.463 8.224 1.00 90.44 178 SER A O 1
ATOM 1403 N N . GLN A 1 179 ? 7.563 -7.217 10.219 1.00 91.50 179 GLN A N 1
ATOM 1404 C CA . GLN A 1 179 ? 8.960 -6.795 10.065 1.00 91.50 179 GLN A CA 1
ATOM 1405 C C . GLN A 1 179 ? 9.670 -7.537 8.927 1.00 91.50 179 GLN A C 1
ATOM 1407 O O . GLN A 1 179 ? 10.359 -6.917 8.118 1.00 91.50 179 GLN A O 1
ATOM 1412 N N . GLN A 1 180 ? 9.482 -8.856 8.840 1.00 94.00 180 GLN A N 1
ATOM 1413 C CA . GLN A 1 180 ? 10.036 -9.661 7.750 1.00 94.00 180 GLN A CA 1
ATOM 1414 C C . GLN A 1 180 ? 9.423 -9.261 6.406 1.00 94.00 180 GLN A C 1
ATOM 1416 O O . GLN A 1 180 ? 10.145 -9.130 5.416 1.00 94.00 180 GLN A O 1
ATOM 1421 N N . LEU A 1 181 ? 8.112 -9.002 6.388 1.00 94.56 181 LEU A N 1
ATOM 1422 C CA . LEU A 1 181 ? 7.417 -8.463 5.228 1.00 94.56 181 LEU A CA 1
ATOM 1423 C C . LEU A 1 181 ? 8.023 -7.122 4.816 1.00 94.56 181 LEU A C 1
ATOM 1425 O O . LEU A 1 181 ? 8.353 -6.961 3.648 1.00 94.56 181 LEU A O 1
ATOM 1429 N N . LYS A 1 182 ? 8.243 -6.194 5.753 1.00 95.31 182 LYS A N 1
ATOM 1430 C CA . LYS A 1 182 ? 8.875 -4.897 5.479 1.00 95.31 182 LYS A CA 1
ATOM 1431 C C . LYS A 1 182 ? 10.234 -5.084 4.821 1.00 95.31 182 LYS A C 1
ATOM 1433 O O . LYS A 1 182 ? 10.466 -4.530 3.754 1.00 95.31 182 LYS A O 1
ATOM 1438 N N . SER A 1 183 ? 11.100 -5.916 5.403 1.00 94.25 183 SER A N 1
ATOM 1439 C CA . SER A 1 183 ? 12.417 -6.204 4.829 1.00 94.25 183 SER A CA 1
ATOM 1440 C C . SER A 1 183 ? 12.334 -6.770 3.411 1.00 94.25 183 SER A C 1
ATOM 1442 O O . SER A 1 183 ? 13.130 -6.378 2.564 1.00 94.25 183 SER A O 1
ATOM 1444 N N . GLU A 1 184 ? 11.382 -7.662 3.125 1.00 92.81 184 GLU A N 1
ATOM 1445 C CA . GLU A 1 184 ? 11.207 -8.227 1.782 1.00 92.81 184 GLU A CA 1
ATOM 1446 C C . GLU A 1 184 ? 10.590 -7.230 0.789 1.00 92.81 184 GLU A C 1
ATOM 1448 O O . GLU A 1 184 ? 11.031 -7.162 -0.359 1.00 92.81 184 GLU A O 1
ATOM 1453 N N . LEU A 1 185 ? 9.613 -6.423 1.214 1.00 93.75 185 LEU A N 1
ATOM 1454 C CA . LEU A 1 185 ? 8.964 -5.420 0.368 1.00 93.75 185 LEU A CA 1
ATOM 1455 C C . LEU A 1 185 ? 9.884 -4.239 0.047 1.00 93.75 185 LEU A C 1
ATOM 1457 O O . LEU A 1 185 ? 9.794 -3.721 -1.065 1.00 93.75 185 LEU A O 1
ATOM 1461 N N . SER A 1 186 ? 10.789 -3.874 0.962 1.00 93.94 186 SER A N 1
ATOM 1462 C CA . SER A 1 186 ? 11.826 -2.852 0.758 1.00 93.94 186 SER A CA 1
ATOM 1463 C C . SER A 1 186 ? 12.920 -3.275 -0.226 1.00 93.94 186 SER A C 1
ATOM 1465 O O . SER A 1 186 ? 13.709 -2.441 -0.668 1.00 93.94 186 SER A O 1
ATOM 1467 N N . ARG A 1 187 ? 13.007 -4.560 -0.594 1.00 91.56 187 ARG A N 1
ATOM 1468 C CA . ARG A 1 187 ? 13.926 -4.986 -1.656 1.00 91.56 187 ARG A CA 1
ATOM 1469 C C . ARG A 1 187 ? 13.441 -4.436 -2.990 1.00 91.56 187 ARG A C 1
ATOM 1471 O O . ARG A 1 187 ? 12.254 -4.535 -3.306 1.00 91.56 187 ARG A O 1
ATOM 1478 N N . LYS A 1 188 ? 14.386 -3.975 -3.817 1.00 89.62 188 LYS A N 1
ATOM 1479 C CA . LYS A 1 188 ? 14.098 -3.549 -5.191 1.00 89.62 188 LYS A CA 1
ATOM 1480 C C . LYS A 1 188 ? 13.298 -4.634 -5.917 1.00 89.62 188 LYS A C 1
ATOM 1482 O O . LYS A 1 188 ? 13.654 -5.820 -5.922 1.00 89.62 188 LYS A O 1
ATOM 1487 N N . ARG A 1 189 ? 12.194 -4.202 -6.512 1.00 87.44 189 ARG A N 1
ATOM 1488 C CA . ARG A 1 189 ? 11.307 -5.027 -7.323 1.00 87.44 189 ARG A CA 1
ATOM 1489 C C . ARG A 1 189 ? 11.912 -5.263 -8.700 1.00 87.44 189 ARG A C 1
ATOM 1491 O O . ARG A 1 189 ? 11.837 -6.375 -9.211 1.00 87.44 189 ARG A O 1
ATOM 1498 N N . PHE A 1 190 ? 12.532 -4.233 -9.265 1.00 87.88 190 PHE A N 1
ATOM 1499 C CA . PHE A 1 190 ? 13.179 -4.278 -10.569 1.00 87.88 190 PHE A CA 1
ATOM 1500 C C . PHE A 1 190 ? 14.660 -3.936 -10.439 1.00 87.88 190 PHE A C 1
ATOM 1502 O O . PHE A 1 190 ? 15.019 -2.944 -9.806 1.00 87.88 190 PHE A O 1
ATOM 1509 N N . CYS A 1 191 ? 15.525 -4.737 -11.045 1.00 82.44 191 CYS A N 1
ATOM 1510 C CA . CYS A 1 191 ? 16.948 -4.443 -11.106 1.00 82.44 191 CYS A CA 1
ATOM 1511 C C . CYS A 1 191 ? 17.224 -3.427 -12.213 1.00 82.44 191 CYS A C 1
ATOM 1513 O O . CYS A 1 191 ? 16.694 -3.528 -13.326 1.00 82.44 191 CYS A O 1
ATOM 1515 N N . ASN A 1 192 ? 18.115 -2.478 -11.931 1.00 77.19 192 ASN A N 1
ATOM 1516 C CA . ASN A 1 192 ? 18.658 -1.620 -12.976 1.00 77.19 192 ASN A CA 1
ATOM 1517 C C . ASN A 1 192 ? 19.536 -2.464 -13.910 1.00 77.19 192 ASN A C 1
ATOM 1519 O O . ASN A 1 192 ? 20.152 -3.446 -13.491 1.00 77.19 192 ASN A O 1
ATOM 1523 N N . SER A 1 193 ? 19.596 -2.103 -15.194 1.00 70.38 193 SER A N 1
ATOM 1524 C CA . SER A 1 193 ? 20.362 -2.854 -16.203 1.00 70.38 193 SER A CA 1
ATOM 1525 C C . SER A 1 193 ? 21.836 -3.034 -15.819 1.00 70.38 193 SER A C 1
ATOM 1527 O O . SER A 1 193 ? 22.420 -4.071 -16.126 1.00 70.38 193 SER A O 1
ATOM 1529 N N . SER A 1 194 ? 22.403 -2.068 -15.093 1.00 69.31 194 SER A N 1
ATOM 1530 C CA . SER A 1 194 ? 23.770 -2.077 -14.564 1.00 69.31 194 SER A CA 1
ATOM 1531 C C . SER A 1 194 ? 24.002 -3.049 -13.395 1.00 69.31 194 SER A C 1
ATOM 1533 O O . SER A 1 194 ? 25.146 -3.402 -13.129 1.00 69.31 194 SER A O 1
ATOM 1535 N N . GLU A 1 195 ? 22.950 -3.521 -12.714 1.00 66.88 195 GLU A N 1
ATOM 1536 C CA . GLU A 1 195 ? 23.034 -4.347 -11.494 1.00 66.88 195 GLU A CA 1
ATOM 1537 C C . GLU A 1 195 ? 22.840 -5.859 -11.758 1.00 66.88 195 GLU A C 1
ATOM 1539 O O . GLU A 1 195 ? 22.942 -6.675 -10.843 1.00 66.88 195 GLU A O 1
ATOM 1544 N N . ARG A 1 196 ? 22.610 -6.274 -13.015 1.00 64.69 196 ARG A N 1
ATOM 1545 C CA . ARG A 1 196 ? 22.254 -7.662 -13.404 1.00 64.69 196 ARG A CA 1
ATOM 1546 C C . ARG A 1 196 ? 23.327 -8.738 -13.184 1.00 64.69 196 ARG A C 1
ATOM 1548 O O . ARG A 1 196 ? 23.092 -9.904 -13.499 1.00 64.69 196 ARG A O 1
ATOM 1555 N N . ASN A 1 197 ? 24.494 -8.395 -12.647 1.00 61.28 197 ASN A N 1
ATOM 1556 C CA . ASN A 1 197 ? 25.588 -9.355 -12.468 1.00 61.28 197 ASN A CA 1
ATOM 1557 C C . ASN A 1 197 ? 25.305 -10.399 -11.368 1.00 61.28 197 ASN A C 1
ATOM 1559 O O . ASN A 1 197 ? 25.909 -11.474 -11.372 1.00 61.28 197 ASN A O 1
ATOM 1563 N N . ASN A 1 198 ? 24.351 -10.140 -10.466 1.00 60.12 198 ASN A N 1
ATOM 1564 C CA . ASN A 1 198 ? 23.960 -11.087 -9.425 1.00 60.12 198 ASN A CA 1
ATOM 1565 C C . ASN A 1 198 ? 22.798 -11.983 -9.878 1.00 60.12 198 ASN A C 1
ATOM 1567 O O . ASN A 1 198 ? 21.644 -11.571 -9.913 1.00 60.12 198 ASN A O 1
ATOM 1571 N N . ARG A 1 199 ? 23.096 -13.267 -10.127 1.00 55.09 199 ARG A N 1
ATOM 1572 C CA . ARG A 1 199 ? 22.155 -14.338 -10.542 1.00 55.09 199 ARG A CA 1
ATOM 1573 C C . ARG A 1 199 ? 20.924 -14.567 -9.638 1.00 55.09 199 ARG A C 1
ATOM 1575 O O . ARG A 1 199 ? 20.158 -15.486 -9.911 1.00 55.09 199 ARG A O 1
ATOM 1582 N N . ARG A 1 200 ? 20.765 -13.838 -8.531 1.00 59.50 200 ARG A N 1
ATOM 1583 C CA . ARG A 1 200 ? 19.690 -14.052 -7.543 1.00 59.50 200 ARG A CA 1
ATOM 1584 C C . ARG A 1 200 ? 18.634 -12.953 -7.528 1.00 59.50 200 ARG A C 1
ATOM 1586 O O . ARG A 1 200 ? 17.567 -13.180 -6.958 1.00 59.50 200 ARG A O 1
ATOM 1593 N N . ASP A 1 201 ? 18.901 -11.819 -8.163 1.00 66.38 201 ASP A N 1
ATOM 1594 C CA . ASP A 1 201 ? 17.960 -10.710 -8.215 1.00 66.38 201 ASP A CA 1
ATOM 1595 C C . ASP A 1 201 ? 17.308 -10.690 -9.597 1.00 66.38 201 ASP A C 1
ATOM 1597 O O . ASP A 1 201 ? 17.842 -10.173 -10.575 1.00 66.38 201 ASP A O 1
ATOM 1601 N N . PHE A 1 202 ? 16.159 -11.357 -9.683 1.00 75.25 202 PHE A N 1
ATOM 1602 C CA . PHE A 1 202 ? 15.290 -11.291 -10.851 1.00 75.25 202 PHE A CA 1
ATOM 1603 C C . PHE A 1 202 ? 14.216 -10.229 -10.631 1.00 75.25 202 PHE A C 1
ATOM 1605 O O . PHE A 1 202 ? 13.723 -10.052 -9.509 1.00 75.25 202 PHE A O 1
ATOM 1612 N N . ASP A 1 203 ? 13.843 -9.569 -11.727 1.00 84.31 203 ASP A N 1
ATOM 1613 C CA . ASP A 1 203 ? 12.732 -8.624 -11.779 1.00 84.31 203 ASP A CA 1
ATOM 1614 C C . ASP A 1 203 ? 11.441 -9.309 -11.313 1.00 84.31 203 ASP A C 1
ATOM 1616 O O . ASP A 1 203 ? 11.015 -10.314 -11.885 1.00 84.31 203 ASP A O 1
ATOM 1620 N N . VAL A 1 204 ? 10.798 -8.752 -10.288 1.00 85.50 204 VAL A N 1
ATOM 1621 C CA . VAL A 1 204 ? 9.523 -9.230 -9.750 1.00 85.50 204 VAL A CA 1
ATOM 1622 C C . VAL A 1 204 ? 8.386 -8.504 -10.457 1.00 85.50 204 VAL A C 1
ATOM 1624 O O . VAL A 1 204 ? 7.924 -7.440 -10.043 1.00 85.50 204 VAL A O 1
ATOM 1627 N N . GLU A 1 205 ? 7.900 -9.095 -11.544 1.00 83.19 205 GLU A N 1
ATOM 1628 C CA . GLU A 1 205 ? 6.778 -8.531 -12.297 1.00 83.19 205 GLU A CA 1
ATOM 1629 C C . GLU A 1 205 ? 5.479 -8.568 -11.490 1.00 83.19 205 GLU A C 1
ATOM 1631 O O . GLU A 1 205 ? 4.706 -7.611 -11.524 1.00 83.19 205 GLU A O 1
ATOM 1636 N N . ARG A 1 206 ? 5.248 -9.625 -10.703 1.00 84.19 206 ARG A N 1
ATOM 1637 C CA . ARG A 1 206 ? 4.031 -9.783 -9.901 1.00 84.19 206 ARG A CA 1
ATOM 1638 C C . ARG A 1 206 ? 4.363 -10.141 -8.460 1.00 84.19 206 ARG A C 1
ATOM 1640 O O . ARG A 1 206 ? 5.117 -11.076 -8.198 1.00 84.19 206 ARG A O 1
ATOM 1647 N N . ARG A 1 207 ? 3.723 -9.417 -7.544 1.00 90.25 207 ARG A N 1
ATOM 1648 C CA . ARG A 1 207 ? 3.779 -9.629 -6.101 1.00 90.25 207 ARG A CA 1
ATOM 1649 C C . ARG A 1 207 ? 2.369 -9.911 -5.588 1.00 90.25 207 ARG A C 1
ATOM 1651 O O . ARG A 1 207 ? 1.451 -9.135 -5.838 1.00 90.25 207 ARG A O 1
ATOM 1658 N N . LEU A 1 208 ? 2.197 -11.047 -4.930 1.00 91.12 208 LEU A N 1
ATOM 1659 C CA . LEU A 1 208 ? 0.972 -11.484 -4.276 1.00 91.12 208 LEU A CA 1
ATOM 1660 C C . LEU A 1 208 ? 1.205 -11.420 -2.774 1.00 91.12 208 LEU A C 1
ATOM 1662 O O . LEU A 1 208 ? 2.109 -12.078 -2.270 1.00 91.12 208 LEU A O 1
ATOM 1666 N N . ILE A 1 209 ? 0.401 -10.623 -2.082 1.00 93.94 209 ILE A N 1
ATOM 1667 C CA . ILE A 1 209 ? 0.464 -10.475 -0.631 1.00 93.94 209 ILE A CA 1
ATOM 1668 C C . ILE A 1 209 ? -0.847 -11.024 -0.083 1.00 93.94 209 ILE A C 1
ATOM 1670 O O . ILE A 1 209 ? -1.919 -10.538 -0.439 1.00 93.94 209 ILE A O 1
ATOM 1674 N N . PHE A 1 210 ? -0.764 -12.061 0.741 1.00 93.75 210 PHE A N 1
ATOM 1675 C CA . PHE A 1 210 ? -1.908 -12.629 1.440 1.00 93.75 210 PHE A CA 1
ATOM 1676 C C . PHE A 1 210 ? -1.770 -12.330 2.925 1.00 93.75 210 PHE A C 1
ATOM 1678 O O . PHE A 1 210 ? -0.777 -12.715 3.536 1.00 93.75 210 PHE A O 1
ATOM 1685 N N . ILE A 1 211 ? -2.759 -11.645 3.489 1.00 93.62 211 ILE A N 1
ATOM 1686 C CA . ILE A 1 211 ? -2.770 -11.209 4.886 1.00 93.62 211 ILE A CA 1
ATOM 1687 C C . ILE A 1 211 ? -3.969 -11.874 5.544 1.00 93.62 211 ILE A C 1
ATOM 1689 O O . ILE A 1 211 ? -5.103 -11.673 5.117 1.00 93.62 211 ILE A O 1
ATOM 1693 N N . THR A 1 212 ? -3.706 -12.695 6.556 1.00 89.50 212 THR A N 1
ATOM 1694 C CA . THR A 1 212 ? -4.757 -13.392 7.315 1.00 89.50 212 THR A CA 1
ATOM 1695 C C . THR A 1 212 ? -5.542 -12.436 8.207 1.00 89.50 212 THR A C 1
ATOM 1697 O O . THR A 1 212 ? -6.771 -12.492 8.246 1.00 89.50 212 THR A O 1
ATOM 1700 N N . HIS A 1 213 ? -4.829 -11.535 8.880 1.00 88.00 213 HIS A N 1
ATOM 1701 C CA . HIS A 1 213 ? -5.371 -10.531 9.785 1.00 88.00 213 HIS A CA 1
ATOM 1702 C C . HIS A 1 213 ? -4.639 -9.215 9.542 1.00 88.00 213 HIS A C 1
ATOM 1704 O O . HIS A 1 213 ? -3.422 -9.155 9.684 1.00 88.00 213 HIS A O 1
ATOM 1710 N N . LEU A 1 214 ? -5.361 -8.177 9.119 1.00 91.75 214 LEU A N 1
ATOM 1711 C CA . LEU A 1 214 ? -4.768 -6.858 8.936 1.00 91.75 214 LEU A CA 1
ATOM 1712 C C . LEU A 1 214 ? -4.650 -6.184 10.310 1.00 91.75 214 LEU A C 1
ATOM 1714 O O . LEU A 1 214 ? -5.664 -5.892 10.935 1.00 91.75 214 LEU A O 1
ATOM 1718 N N . ASP A 1 215 ? -3.421 -5.965 10.771 1.00 92.12 215 ASP A N 1
ATOM 1719 C CA . ASP A 1 215 ? -3.100 -5.250 12.011 1.00 92.12 215 ASP A CA 1
ATOM 1720 C C . ASP A 1 215 ? -2.380 -3.922 11.716 1.00 92.12 215 ASP A C 1
ATOM 1722 O O . ASP A 1 215 ? -1.969 -3.668 10.576 1.00 92.12 215 ASP A O 1
ATOM 1726 N N . ALA A 1 216 ? -2.223 -3.066 12.734 1.00 93.38 216 ALA A N 1
ATOM 1727 C CA . ALA A 1 216 ? -1.545 -1.776 12.592 1.00 93.38 216 ALA A CA 1
ATOM 1728 C C . ALA A 1 216 ? -0.139 -1.920 11.992 1.00 93.38 216 ALA A C 1
ATOM 1730 O O . ALA A 1 216 ? 0.222 -1.211 11.053 1.00 93.38 216 ALA A O 1
ATOM 1731 N N . SER A 1 217 ? 0.633 -2.907 12.455 1.00 93.00 217 SER A N 1
ATOM 1732 C CA . SER A 1 217 ? 2.002 -3.135 11.981 1.00 93.00 217 SER A CA 1
ATOM 1733 C C . SER A 1 217 ? 2.062 -3.530 10.499 1.00 93.00 217 SER A C 1
ATOM 1735 O O . SER A 1 217 ? 2.973 -3.123 9.770 1.00 93.00 217 SER A O 1
ATOM 1737 N N . THR A 1 218 ? 1.088 -4.305 10.019 1.00 94.94 218 THR A N 1
ATOM 1738 C CA . THR A 1 218 ? 0.964 -4.671 8.604 1.00 94.94 218 THR A CA 1
ATOM 1739 C C . THR A 1 218 ? 0.532 -3.466 7.769 1.00 94.94 218 THR A C 1
ATOM 1741 O O . THR A 1 218 ? 1.096 -3.259 6.694 1.00 94.94 218 THR A O 1
ATOM 1744 N N . VAL A 1 219 ? -0.408 -2.643 8.255 1.00 96.44 219 VAL A N 1
ATOM 1745 C CA . VAL A 1 219 ? -0.811 -1.391 7.583 1.00 96.44 219 VAL A CA 1
ATOM 1746 C C . VAL A 1 219 ? 0.381 -0.450 7.440 1.00 96.44 219 VAL A C 1
ATOM 1748 O O . VAL A 1 219 ? 0.669 -0.008 6.329 1.00 96.44 219 VAL A O 1
ATOM 1751 N N . GLU A 1 220 ? 1.127 -0.210 8.518 1.00 95.88 220 GLU A N 1
ATOM 1752 C CA . GLU A 1 220 ? 2.348 0.601 8.500 1.00 95.88 220 GLU A CA 1
ATOM 1753 C C . GLU A 1 220 ? 3.389 0.051 7.527 1.00 95.88 220 GLU A C 1
ATOM 1755 O O . GLU A 1 220 ? 3.974 0.798 6.743 1.00 95.88 220 GLU A O 1
ATOM 1760 N N . THR A 1 221 ? 3.607 -1.265 7.542 1.00 95.88 221 THR A N 1
ATOM 1761 C CA . THR A 1 221 ? 4.561 -1.929 6.648 1.00 95.88 221 THR A CA 1
ATOM 1762 C C . THR A 1 221 ? 4.193 -1.721 5.184 1.00 95.88 221 THR A C 1
ATOM 1764 O O . THR A 1 221 ? 5.053 -1.374 4.372 1.00 95.88 221 THR A O 1
ATOM 1767 N N . LEU A 1 222 ? 2.922 -1.921 4.833 1.00 96.94 222 LEU A N 1
ATOM 1768 C CA . LEU A 1 222 ? 2.442 -1.729 3.471 1.00 96.94 222 LEU A CA 1
ATOM 1769 C C . LEU A 1 222 ? 2.476 -0.255 3.066 1.00 96.94 222 LEU A C 1
ATOM 1771 O O . LEU A 1 222 ? 2.942 0.045 1.975 1.00 96.94 222 LEU A O 1
ATOM 1775 N N . ALA A 1 223 ? 2.046 0.662 3.936 1.00 96.94 223 ALA A N 1
ATOM 1776 C CA . ALA A 1 223 ? 2.102 2.102 3.691 1.00 96.94 223 ALA A CA 1
ATOM 1777 C C . ALA A 1 223 ? 3.543 2.581 3.442 1.00 96.94 223 ALA A C 1
ATOM 1779 O O . ALA A 1 223 ? 3.800 3.317 2.492 1.00 96.94 223 ALA A O 1
ATOM 1780 N N . ALA A 1 224 ? 4.497 2.099 4.243 1.00 96.62 224 ALA A N 1
ATOM 1781 C CA . ALA A 1 224 ? 5.903 2.474 4.138 1.00 96.62 224 ALA A CA 1
ATOM 1782 C C . ALA A 1 224 ? 6.618 1.899 2.907 1.00 96.62 224 ALA A C 1
ATOM 1784 O O . ALA A 1 224 ? 7.678 2.391 2.537 1.00 96.62 224 ALA A O 1
ATOM 1785 N N . THR A 1 225 ? 6.091 0.833 2.298 1.00 96.88 225 THR A N 1
ATOM 1786 C CA . THR A 1 225 ? 6.752 0.122 1.185 1.00 96.88 225 THR A CA 1
ATOM 1787 C C . THR A 1 225 ? 5.964 0.152 -0.121 1.00 96.88 225 THR A C 1
ATOM 1789 O O . THR A 1 225 ? 6.432 -0.371 -1.133 1.00 96.88 225 THR A O 1
ATOM 1792 N N . ALA A 1 226 ? 4.778 0.761 -0.125 1.00 95.50 226 ALA A N 1
ATOM 1793 C CA . ALA A 1 226 ? 3.958 0.923 -1.314 1.00 95.50 226 ALA A CA 1
ATOM 1794 C C . ALA A 1 226 ? 4.704 1.741 -2.368 1.00 95.50 226 ALA A C 1
ATOM 1796 O O . ALA A 1 226 ? 5.170 2.838 -2.071 1.00 95.50 226 ALA A O 1
ATOM 1797 N N . SER A 1 227 ? 4.751 1.264 -3.611 1.00 93.06 227 SER A N 1
ATOM 1798 C CA . SER A 1 227 ? 5.172 2.119 -4.723 1.00 93.06 227 SER A CA 1
ATOM 1799 C C . SER A 1 227 ? 4.101 3.170 -5.033 1.00 93.06 227 SER A C 1
ATOM 1801 O O . SER A 1 227 ? 2.935 3.037 -4.637 1.00 93.06 227 SER A O 1
ATOM 1803 N N . ARG A 1 228 ? 4.459 4.204 -5.803 1.00 89.94 228 ARG A N 1
ATOM 1804 C CA . ARG A 1 228 ? 3.510 5.255 -6.225 1.00 89.94 228 ARG A CA 1
ATOM 1805 C C . ARG A 1 228 ? 2.259 4.686 -6.908 1.00 89.94 228 ARG A C 1
ATOM 1807 O O . ARG A 1 228 ? 1.152 5.148 -6.652 1.00 89.94 228 ARG A O 1
ATOM 1814 N N . SER A 1 229 ? 2.415 3.646 -7.732 1.00 86.75 229 SER A N 1
ATOM 1815 C CA . SER A 1 229 ? 1.298 3.002 -8.440 1.00 86.75 229 SER A CA 1
ATOM 1816 C C . SER A 1 229 ? 0.388 2.173 -7.527 1.00 86.75 229 SER A C 1
ATOM 1818 O O . SER A 1 229 ? -0.775 1.944 -7.857 1.00 86.75 229 SER A O 1
ATOM 1820 N N . GLN A 1 230 ? 0.897 1.726 -6.377 1.00 90.75 230 GLN A N 1
ATOM 1821 C CA . GLN A 1 230 ? 0.156 0.935 -5.394 1.00 90.75 230 GLN A CA 1
ATOM 1822 C C . GLN A 1 230 ? -0.521 1.800 -4.334 1.00 90.75 230 GLN A C 1
ATOM 1824 O O . GLN A 1 230 ? -1.546 1.390 -3.787 1.00 90.75 230 GLN A O 1
ATOM 1829 N N . ALA A 1 231 ? 0.026 2.987 -4.058 1.00 92.00 231 ALA A N 1
ATOM 1830 C CA . ALA A 1 231 ? -0.404 3.846 -2.964 1.00 92.00 231 ALA A CA 1
ATOM 1831 C C . ALA A 1 231 ? -1.921 4.077 -2.966 1.00 92.00 231 ALA A C 1
ATOM 1833 O O . ALA A 1 231 ? -2.584 3.785 -1.974 1.00 92.00 231 ALA A O 1
ATOM 1834 N N . PHE A 1 232 ? -2.502 4.483 -4.100 1.00 89.25 232 PHE A N 1
ATOM 1835 C CA . PHE A 1 232 ? -3.946 4.720 -4.209 1.00 89.25 232 PHE A CA 1
ATOM 1836 C C . PHE A 1 232 ? -4.793 3.470 -3.907 1.00 89.25 232 PHE A C 1
ATOM 1838 O O . PHE A 1 232 ? -5.805 3.547 -3.205 1.00 89.25 232 PHE A O 1
ATOM 1845 N N . ALA A 1 233 ? -4.372 2.300 -4.397 1.00 90.19 233 ALA A N 1
ATOM 1846 C CA . ALA A 1 233 ? -5.069 1.045 -4.133 1.00 90.19 233 ALA A CA 1
ATOM 1847 C C . ALA A 1 233 ? -5.031 0.690 -2.639 1.00 90.19 233 ALA A C 1
ATOM 1849 O O . ALA A 1 233 ? -6.061 0.335 -2.067 1.00 90.19 233 ALA A O 1
ATOM 1850 N N . PHE A 1 234 ? -3.878 0.853 -1.987 1.00 93.44 234 PHE A N 1
ATOM 1851 C CA . PHE A 1 234 ? -3.733 0.606 -0.553 1.00 93.44 234 PHE A CA 1
ATOM 1852 C C . PHE A 1 234 ? -4.472 1.632 0.312 1.00 93.44 234 PHE A C 1
ATOM 1854 O O . PHE A 1 234 ? -5.146 1.230 1.259 1.00 93.44 234 PHE A O 1
ATOM 1861 N N . LYS A 1 235 ? -4.455 2.926 -0.047 1.00 93.31 235 LYS A N 1
ATOM 1862 C CA . LYS A 1 235 ? -5.247 3.971 0.630 1.00 93.31 235 LYS A CA 1
ATOM 1863 C C . LYS A 1 235 ? -6.720 3.560 0.736 1.00 93.31 235 LYS A C 1
ATOM 1865 O O . LYS A 1 235 ? -7.302 3.672 1.818 1.00 93.31 235 LYS A O 1
ATOM 1870 N N . ASN A 1 236 ? -7.300 3.077 -0.366 1.00 91.56 236 ASN A N 1
ATOM 1871 C CA . ASN A 1 236 ? -8.694 2.637 -0.423 1.00 91.56 236 ASN A CA 1
ATOM 1872 C C . ASN A 1 236 ? -8.928 1.300 0.283 1.00 91.56 236 ASN A C 1
ATOM 1874 O O . ASN A 1 236 ? -9.917 1.172 1.006 1.00 91.56 236 ASN A O 1
ATOM 1878 N N . LEU A 1 237 ? -8.014 0.340 0.114 1.00 93.12 237 LEU A N 1
ATOM 1879 C CA . LEU A 1 237 ? -8.080 -0.965 0.770 1.00 93.12 237 LEU A CA 1
ATOM 1880 C C . LEU A 1 237 ? -8.132 -0.818 2.292 1.00 93.12 237 LEU A C 1
ATOM 1882 O O . LEU A 1 237 ? -9.028 -1.385 2.912 1.00 93.12 237 LEU A O 1
ATOM 1886 N N . PHE A 1 238 ? -7.226 -0.035 2.890 1.00 95.31 238 PHE A N 1
ATOM 1887 C CA . PHE A 1 238 ? -7.179 0.132 4.346 1.00 95.31 238 PHE A CA 1
ATOM 1888 C C . PHE A 1 238 ? -8.473 0.727 4.883 1.00 95.31 238 PHE A C 1
ATOM 1890 O O . PHE A 1 238 ? -9.072 0.177 5.801 1.00 95.31 238 PHE A O 1
ATOM 1897 N N . TYR A 1 239 ? -8.948 1.809 4.264 1.00 95.50 239 TYR A N 1
ATOM 1898 C CA . TYR A 1 239 ? -10.170 2.462 4.711 1.00 95.50 239 TYR A CA 1
ATOM 1899 C C . TYR A 1 239 ? -11.387 1.540 4.598 1.00 95.50 239 TYR A C 1
ATOM 1901 O O . TYR A 1 239 ? -12.131 1.382 5.559 1.00 95.50 239 TYR A O 1
ATOM 1909 N N . LYS A 1 240 ? -11.596 0.896 3.444 1.00 93.88 240 LYS A N 1
ATOM 1910 C CA . LYS A 1 240 ? -12.766 0.030 3.239 1.00 93.88 240 LYS A CA 1
ATOM 1911 C C . LYS A 1 240 ? -12.733 -1.214 4.119 1.00 93.88 240 LYS A C 1
ATOM 1913 O O . LYS A 1 240 ? -13.799 -1.652 4.554 1.00 93.88 240 LYS A O 1
ATOM 1918 N N . HIS A 1 241 ? -11.542 -1.742 4.403 1.00 93.69 241 HIS A N 1
ATOM 1919 C CA . HIS A 1 241 ? -11.355 -2.832 5.352 1.00 93.69 241 HIS A CA 1
ATOM 1920 C C . HIS A 1 241 ? -11.758 -2.427 6.764 1.00 93.69 241 HIS A C 1
ATOM 1922 O O . HIS A 1 241 ? -12.644 -3.054 7.341 1.00 93.69 241 HIS A O 1
ATOM 1928 N N . LEU A 1 242 ? -11.177 -1.342 7.280 1.00 94.56 242 LEU A N 1
ATOM 1929 C CA . LEU A 1 242 ? -11.442 -0.862 8.637 1.00 94.56 242 LEU A CA 1
ATOM 1930 C C . LEU A 1 242 ? -12.886 -0.375 8.813 1.00 94.56 242 LEU A C 1
ATOM 1932 O O . LEU A 1 242 ? -13.498 -0.620 9.847 1.00 94.56 242 LEU A O 1
ATOM 1936 N N . ALA A 1 243 ? -13.471 0.234 7.781 1.00 94.38 243 ALA A N 1
ATOM 1937 C CA . ALA A 1 243 ? -14.871 0.648 7.776 1.00 94.38 243 ALA A CA 1
ATOM 1938 C C . ALA A 1 243 ? -15.857 -0.508 7.495 1.00 94.38 243 ALA A C 1
ATOM 1940 O O . ALA A 1 243 ? -17.065 -0.281 7.443 1.00 94.38 243 ALA A O 1
ATOM 1941 N N . GLY A 1 244 ? -15.376 -1.735 7.248 1.00 92.31 244 GLY A N 1
ATOM 1942 C CA . GLY A 1 244 ? -16.223 -2.902 6.973 1.00 92.31 244 GLY A CA 1
ATOM 1943 C C . GLY A 1 244 ? -17.104 -2.767 5.723 1.00 92.31 244 GLY A C 1
ATOM 1944 O O . GLY A 1 244 ? -18.180 -3.362 5.651 1.00 92.31 244 GLY A O 1
ATOM 1945 N N . ARG A 1 245 ? -16.694 -1.970 4.729 1.00 91.19 245 ARG A N 1
ATOM 1946 C CA . ARG A 1 245 ? -17.549 -1.602 3.590 1.00 91.19 245 ARG A CA 1
ATOM 1947 C C . ARG A 1 245 ? -17.449 -2.605 2.455 1.00 91.19 245 ARG A C 1
ATOM 1949 O O . ARG A 1 245 ? -16.397 -2.743 1.842 1.00 91.19 245 ARG A O 1
ATOM 1956 N N . ALA A 1 246 ? -18.554 -3.253 2.102 1.00 93.44 246 ALA A N 1
ATOM 1957 C CA . ALA A 1 246 ? -18.612 -4.051 0.882 1.00 93.44 2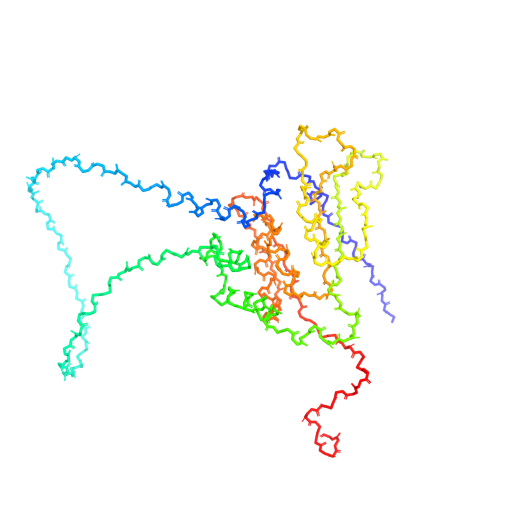46 ALA A CA 1
ATOM 1958 C C . ALA A 1 246 ? -18.430 -3.164 -0.359 1.00 93.44 246 ALA A C 1
ATOM 1960 O O . ALA A 1 246 ? -19.083 -2.127 -0.483 1.00 93.44 246 ALA A O 1
ATOM 1961 N N . SER A 1 247 ? -17.546 -3.551 -1.280 1.00 93.12 247 SER A N 1
ATOM 1962 C CA . SER A 1 247 ? -17.383 -2.853 -2.554 1.00 93.12 247 SER A CA 1
ATOM 1963 C C . SER A 1 247 ? -16.804 -3.754 -3.642 1.00 93.12 247 SER A C 1
ATOM 1965 O O . SER A 1 247 ? -15.987 -4.629 -3.377 1.00 93.12 247 SER A O 1
ATOM 1967 N N . ILE A 1 248 ? -17.219 -3.521 -4.881 1.00 94.56 248 ILE A N 1
ATOM 1968 C CA . ILE A 1 248 ? -16.584 -4.055 -6.084 1.00 94.56 248 ILE A CA 1
ATOM 1969 C C . ILE A 1 248 ? -16.382 -2.876 -7.026 1.00 94.56 248 ILE A C 1
ATOM 1971 O O . ILE A 1 248 ? -17.285 -2.054 -7.185 1.00 94.56 248 ILE A O 1
ATOM 1975 N N . GLY A 1 249 ? -15.197 -2.743 -7.606 1.00 90.56 249 GLY A N 1
ATOM 1976 C CA . GLY A 1 249 ? -14.885 -1.571 -8.409 1.00 90.56 249 GLY A CA 1
ATOM 1977 C C . GLY A 1 249 ? -13.757 -1.808 -9.390 1.00 90.56 249 GLY A C 1
ATOM 1978 O O . GLY A 1 249 ? -12.883 -2.646 -9.176 1.00 90.56 249 GLY A O 1
ATOM 1979 N N . VAL A 1 250 ? -13.785 -1.035 -10.470 1.00 89.81 250 VAL A N 1
ATOM 1980 C CA . VAL A 1 250 ? -12.681 -0.927 -11.417 1.00 89.81 250 VAL A CA 1
ATOM 1981 C C . VAL A 1 250 ? -12.342 0.549 -11.549 1.00 89.81 250 VAL A C 1
ATOM 1983 O O . VAL A 1 250 ? -13.203 1.342 -11.922 1.00 89.81 250 VAL A O 1
ATOM 1986 N N . ALA A 1 251 ? -11.100 0.913 -11.247 1.00 86.31 251 ALA A N 1
ATOM 1987 C CA . ALA A 1 251 ? -10.567 2.238 -11.530 1.00 86.31 251 ALA A CA 1
ATOM 1988 C C . ALA A 1 251 ? -9.536 2.125 -12.654 1.00 86.31 251 ALA A C 1
ATOM 1990 O O . ALA A 1 251 ? -8.607 1.321 -12.578 1.00 86.31 251 ALA A O 1
ATOM 1991 N N . ILE A 1 252 ? -9.720 2.909 -13.714 1.00 84.69 252 ILE A N 1
ATOM 1992 C CA . ILE A 1 252 ? -8.790 2.991 -14.841 1.00 84.69 252 ILE A CA 1
ATOM 1993 C C . ILE A 1 252 ? -8.194 4.391 -14.808 1.00 84.69 252 ILE A C 1
ATOM 1995 O O . ILE A 1 252 ? -8.898 5.373 -15.041 1.00 84.69 252 ILE A O 1
ATOM 1999 N N . HIS A 1 253 ? -6.905 4.488 -14.499 1.00 77.25 253 HIS A N 1
ATOM 2000 C CA . HIS A 1 253 ? -6.221 5.773 -14.444 1.00 77.25 253 HIS A CA 1
ATOM 2001 C C . HIS A 1 253 ? -5.674 6.109 -15.833 1.00 77.25 253 HIS A C 1
ATOM 2003 O O . HIS A 1 253 ? -4.805 5.413 -16.356 1.00 77.25 253 HIS A O 1
ATOM 2009 N N . LEU A 1 254 ? -6.222 7.165 -16.444 1.00 73.31 254 LEU A N 1
ATOM 2010 C CA . LEU A 1 254 ? -5.839 7.621 -17.788 1.00 73.31 254 LEU A CA 1
ATOM 2011 C C . LEU A 1 254 ? -4.644 8.588 -17.781 1.00 73.31 254 LEU A C 1
ATOM 2013 O O . LEU A 1 254 ? -4.049 8.829 -18.828 1.00 73.31 254 LEU A O 1
ATOM 2017 N N . ARG A 1 255 ? -4.300 9.156 -16.618 1.00 67.50 255 ARG A N 1
ATOM 2018 C CA . ARG A 1 255 ? -3.162 10.067 -16.430 1.00 67.50 255 ARG A CA 1
ATOM 2019 C C . ARG A 1 255 ? -2.057 9.366 -15.636 1.00 67.50 255 ARG A C 1
ATOM 2021 O O . ARG A 1 255 ? -2.344 8.695 -14.649 1.00 67.50 255 ARG A O 1
ATOM 2028 N N . GLY A 1 256 ? -0.805 9.546 -16.058 1.00 70.12 256 GLY A N 1
ATOM 2029 C CA . GLY A 1 256 ? 0.373 8.961 -15.410 1.00 70.12 256 GLY A CA 1
ATOM 2030 C C . GLY A 1 256 ? 0.649 7.511 -15.826 1.00 70.12 256 GLY A C 1
ATOM 2031 O O . GLY A 1 256 ? 0.555 7.157 -17.002 1.00 70.12 256 GLY A O 1
ATOM 2032 N N . LEU A 1 257 ? 1.025 6.666 -14.859 1.00 65.06 257 LEU A N 1
ATOM 2033 C CA . LEU A 1 257 ? 1.254 5.240 -15.094 1.00 65.06 257 LEU A CA 1
ATOM 2034 C C . LEU A 1 257 ? -0.069 4.571 -15.485 1.00 65.06 257 LEU A C 1
ATOM 2036 O O . LEU A 1 257 ? -0.990 4.513 -14.670 1.00 65.06 257 LEU A O 1
ATOM 2040 N N . MET A 1 258 ? -0.135 4.022 -16.704 1.00 70.19 258 MET A N 1
ATOM 2041 C CA . MET A 1 258 ? -1.285 3.256 -17.201 1.00 70.19 258 MET A CA 1
ATOM 2042 C C . MET A 1 258 ? -1.536 2.054 -16.286 1.00 70.19 258 MET A C 1
ATOM 2044 O O . MET A 1 258 ? -0.915 0.991 -16.400 1.00 70.19 258 MET A O 1
ATOM 2048 N N . THR A 1 259 ? -2.424 2.264 -15.323 1.00 74.94 259 THR A N 1
ATOM 2049 C CA . THR A 1 259 ? -2.738 1.342 -14.242 1.00 74.94 259 THR A CA 1
ATOM 2050 C C . THR A 1 259 ? -4.241 1.141 -14.222 1.00 74.94 259 THR A C 1
ATOM 2052 O O . THR A 1 259 ? -5.030 2.075 -14.369 1.00 74.94 259 THR A O 1
ATOM 2055 N N . TYR A 1 260 ? -4.633 -0.116 -14.065 1.00 83.50 260 TYR A N 1
ATOM 2056 C CA . TYR A 1 260 ? -5.992 -0.467 -13.706 1.00 83.50 260 TYR A CA 1
ATOM 2057 C C . TYR A 1 260 ? -5.953 -1.032 -12.291 1.00 83.50 260 TYR A C 1
ATOM 2059 O O . TYR A 1 260 ? -5.042 -1.789 -11.942 1.00 83.50 260 TYR A O 1
ATOM 2067 N N . ASN A 1 261 ? -6.933 -0.654 -11.487 1.00 87.31 261 ASN A N 1
ATOM 2068 C CA . ASN A 1 261 ? -7.171 -1.212 -10.174 1.00 87.31 261 ASN A CA 1
ATOM 2069 C C . ASN A 1 261 ? -8.496 -1.973 -10.226 1.00 87.31 261 ASN A C 1
ATOM 2071 O O . ASN A 1 261 ? -9.532 -1.389 -10.535 1.00 87.31 261 ASN A O 1
ATOM 2075 N N . LEU A 1 262 ? -8.440 -3.277 -9.968 1.00 90.62 262 LEU A N 1
ATOM 2076 C CA . LEU A 1 262 ? -9.615 -4.111 -9.757 1.00 90.62 262 LEU A CA 1
ATOM 2077 C C . LEU A 1 262 ? -9.723 -4.372 -8.261 1.00 90.62 262 LEU A C 1
ATOM 2079 O O . LEU A 1 262 ? -8.838 -4.991 -7.672 1.00 90.62 262 LEU A O 1
ATOM 2083 N N . GLU A 1 263 ? -10.828 -3.941 -7.674 1.00 91.19 263 GLU A N 1
ATOM 2084 C CA . GLU A 1 263 ? -11.063 -4.052 -6.248 1.00 91.19 263 GLU A CA 1
ATOM 2085 C C . GLU A 1 263 ? -12.273 -4.939 -5.965 1.00 91.19 263 GLU A C 1
ATOM 2087 O O . GLU A 1 263 ? -13.338 -4.780 -6.566 1.00 91.19 263 GLU A O 1
ATOM 2092 N N . LEU A 1 264 ? -12.106 -5.861 -5.018 1.00 92.56 264 LEU A N 1
ATOM 2093 C CA . LEU A 1 264 ? -13.169 -6.710 -4.505 1.00 92.56 264 LEU A CA 1
ATOM 2094 C C . LEU A 1 264 ? -13.048 -6.788 -2.983 1.00 92.56 264 LEU A C 1
ATOM 2096 O O . LEU A 1 264 ? -12.218 -7.520 -2.451 1.00 92.56 264 LEU A O 1
ATOM 2100 N N . HIS A 1 265 ? -13.884 -6.025 -2.291 1.00 92.50 265 HIS A N 1
ATOM 2101 C CA . HIS A 1 265 ? -13.978 -6.003 -0.843 1.00 92.50 265 HIS A CA 1
ATOM 2102 C C . HIS A 1 265 ? -15.308 -6.625 -0.413 1.00 92.50 265 HIS A C 1
ATOM 2104 O O . HIS A 1 265 ? -16.368 -6.017 -0.553 1.00 92.50 265 HIS A O 1
ATOM 2110 N N . ILE A 1 266 ? -15.262 -7.857 0.088 1.00 92.75 266 ILE A N 1
ATOM 2111 C CA . ILE A 1 266 ? -16.446 -8.593 0.537 1.00 92.75 266 ILE A CA 1
ATOM 2112 C C . ILE A 1 266 ? -16.265 -8.891 2.026 1.00 92.75 266 ILE A C 1
ATOM 2114 O O . ILE A 1 266 ? -15.515 -9.805 2.364 1.00 92.75 266 ILE A O 1
ATOM 2118 N N . PRO A 1 267 ? -16.929 -8.146 2.923 1.00 89.19 267 PRO A N 1
ATOM 2119 C CA . PRO A 1 267 ? -17.062 -8.541 4.314 1.00 89.19 267 PRO A CA 1
ATOM 2120 C C . PRO A 1 267 ? -17.791 -9.882 4.388 1.00 89.19 267 PRO A C 1
ATOM 2122 O O . PRO A 1 267 ? -18.842 -10.064 3.772 1.00 89.19 267 PRO A O 1
ATOM 2125 N N . PHE A 1 268 ? -17.242 -10.825 5.143 1.00 87.00 268 PHE A N 1
ATOM 2126 C CA . PHE A 1 268 ? -17.895 -12.097 5.422 1.00 87.00 268 PHE A CA 1
ATOM 2127 C C . PHE A 1 268 ? -17.739 -12.440 6.897 1.00 87.00 268 PHE A C 1
ATOM 2129 O O . PHE A 1 268 ? -16.731 -12.126 7.530 1.00 87.00 268 PHE A O 1
ATOM 2136 N N . TYR A 1 269 ? -18.756 -13.089 7.450 1.00 84.00 269 TYR A N 1
ATOM 2137 C CA . TYR A 1 269 ? -18.715 -13.563 8.824 1.00 84.00 269 TYR A CA 1
ATOM 2138 C C . TYR A 1 269 ? -17.966 -14.889 8.882 1.00 84.00 269 TYR A C 1
ATOM 2140 O O . TYR A 1 269 ? -18.287 -15.833 8.159 1.00 84.00 269 TYR A O 1
ATOM 2148 N N . VAL A 1 270 ? -16.976 -14.967 9.767 1.00 81.75 270 VAL A N 1
ATOM 2149 C CA . VAL A 1 270 ? -16.262 -16.208 10.061 1.00 81.75 270 VAL A CA 1
ATOM 2150 C C . VAL A 1 270 ? -16.820 -16.782 11.351 1.00 81.75 270 VAL A C 1
ATOM 2152 O O . VAL A 1 270 ? -16.677 -16.181 12.416 1.00 81.75 270 VAL A O 1
ATOM 2155 N N . LEU A 1 271 ? -17.436 -17.962 11.269 1.00 81.06 271 LEU A N 1
ATOM 2156 C CA . LEU A 1 271 ? -17.801 -18.721 12.459 1.00 81.06 271 LEU A CA 1
ATOM 2157 C C . LEU A 1 271 ? -16.520 -19.299 13.073 1.00 81.06 271 LEU A C 1
ATOM 2159 O O . LEU A 1 271 ? -16.036 -20.348 12.651 1.00 81.06 271 LEU A O 1
ATOM 2163 N N . LYS A 1 272 ? -15.945 -18.597 14.052 1.00 78.38 272 LYS A N 1
ATOM 2164 C CA . LYS A 1 272 ? -14.833 -19.122 14.849 1.00 78.38 272 LYS A CA 1
ATOM 2165 C C . LYS A 1 272 ? -15.390 -20.039 15.941 1.00 78.38 272 LYS A C 1
ATOM 2167 O O . LYS A 1 272 ? -16.324 -19.670 16.651 1.00 78.38 272 LYS A O 1
ATOM 2172 N N . GLY A 1 273 ? -14.811 -21.230 16.089 1.00 78.38 273 GLY A N 1
ATOM 2173 C CA . GLY A 1 273 ? -15.102 -22.107 17.222 1.00 78.38 273 GLY A CA 1
ATOM 2174 C C . GLY A 1 273 ? -14.608 -21.453 18.509 1.00 78.38 273 GLY A C 1
ATOM 2175 O O . GLY A 1 273 ? -13.409 -21.424 18.768 1.00 78.38 273 GLY A O 1
ATOM 2176 N N . GLY A 1 274 ? -15.514 -20.877 19.295 1.00 68.81 274 GLY A N 1
ATOM 2177 C CA . GLY A 1 274 ? -15.162 -20.317 20.595 1.00 68.81 274 GLY A CA 1
ATOM 2178 C C . GLY A 1 274 ? -14.834 -21.432 21.587 1.00 68.81 274 GLY A C 1
ATOM 2179 O O . GLY A 1 274 ? -15.625 -22.354 21.760 1.00 68.81 274 GLY A O 1
ATOM 2180 N N . PHE A 1 275 ? -13.709 -21.323 22.300 1.00 61.78 275 PHE A N 1
ATOM 2181 C CA . PHE A 1 275 ? -13.431 -22.175 23.469 1.00 61.78 275 PHE A CA 1
ATOM 2182 C C . PHE A 1 275 ? -14.406 -21.915 24.626 1.00 61.78 275 PHE A C 1
ATOM 2184 O O . PHE A 1 275 ? -14.511 -22.717 25.552 1.00 61.78 275 PHE A O 1
ATOM 2191 N N . ARG A 1 276 ? -15.121 -20.786 24.582 1.00 70.69 276 ARG A N 1
ATOM 2192 C CA . ARG A 1 276 ? -16.201 -20.452 25.504 1.00 70.69 276 ARG A CA 1
ATOM 2193 C C . ARG A 1 276 ? -17.435 -20.051 24.701 1.00 70.69 276 ARG A C 1
ATOM 2195 O O . ARG A 1 276 ? -17.294 -19.269 23.759 1.00 70.69 276 ARG A O 1
ATOM 2202 N N . PRO A 1 277 ? -18.627 -20.553 25.058 1.00 67.75 277 PRO A N 1
ATOM 2203 C CA . PRO A 1 277 ? -19.863 -20.047 24.488 1.00 67.75 277 PRO A CA 1
ATOM 2204 C C . PRO A 1 277 ? -19.972 -18.559 24.828 1.00 67.75 277 PRO A C 1
ATOM 2206 O O . PRO A 1 277 ? -19.994 -18.182 25.999 1.00 67.75 277 PRO A O 1
ATOM 2209 N N . VAL A 1 278 ? -19.997 -17.710 23.800 1.00 69.31 278 VAL A N 1
ATOM 2210 C CA . VAL A 1 278 ? -20.376 -16.305 23.963 1.00 69.31 278 VAL A CA 1
ATOM 2211 C C . VAL A 1 278 ? -21.845 -16.319 24.372 1.00 69.31 278 VAL A C 1
ATOM 2213 O O . VAL A 1 278 ? -22.680 -16.842 23.632 1.00 69.31 278 VAL A O 1
ATOM 2216 N N . GLN A 1 279 ? -22.158 -15.827 25.573 1.00 71.38 279 GLN A N 1
ATOM 2217 C CA . GLN A 1 279 ? -23.551 -15.624 25.958 1.00 71.38 279 GLN A CA 1
ATOM 2218 C C . GLN A 1 279 ? -24.133 -14.577 25.010 1.00 71.38 279 GLN A C 1
ATOM 2220 O O . GLN A 1 279 ? -23.636 -13.454 24.958 1.00 71.38 279 GLN A O 1
ATOM 2225 N N . ASP A 1 280 ? -25.134 -14.969 24.221 1.00 71.81 280 ASP A N 1
ATOM 2226 C CA . ASP A 1 280 ? -25.884 -14.027 23.397 1.00 71.81 280 ASP A CA 1
ATOM 2227 C C . ASP A 1 280 ? -26.609 -13.071 24.354 1.00 71.81 280 ASP A C 1
ATOM 2229 O O . ASP A 1 280 ? -27.480 -13.535 25.092 1.00 71.81 280 ASP A O 1
ATOM 2233 N N . PRO A 1 281 ? -26.273 -11.768 24.384 1.00 74.62 281 PRO A N 1
ATOM 2234 C CA . PRO A 1 281 ? -26.907 -10.823 25.301 1.00 74.62 281 PRO A CA 1
ATOM 2235 C C . PRO A 1 281 ? -28.400 -10.634 25.002 1.00 74.62 281 PRO A C 1
ATOM 2237 O O . PRO A 1 281 ? -29.108 -10.025 25.796 1.00 74.62 281 PRO A O 1
ATOM 2240 N N . ARG A 1 282 ? -28.885 -11.145 23.861 1.00 76.50 282 ARG A N 1
ATOM 2241 C CA . ARG A 1 282 ? -30.306 -11.163 23.508 1.00 76.50 282 ARG A CA 1
ATOM 2242 C C . ARG A 1 282 ? -31.052 -12.357 24.092 1.00 76.50 282 ARG A C 1
ATOM 2244 O O . ARG A 1 282 ? -32.275 -12.321 24.087 1.00 76.50 282 ARG A O 1
ATOM 2251 N N . LYS A 1 283 ? -30.362 -13.402 24.566 1.00 74.56 283 LYS A N 1
ATOM 2252 C CA . LYS A 1 283 ? -31.038 -14.500 25.262 1.00 74.56 283 LYS A CA 1
ATOM 2253 C C . LYS A 1 283 ? -31.506 -14.003 26.621 1.00 74.56 283 LYS A C 1
ATOM 2255 O O . LYS A 1 283 ? -30.680 -13.652 27.466 1.00 74.56 283 LYS A O 1
ATOM 2260 N N . GLY A 1 284 ? -32.822 -14.003 26.825 1.00 73.75 284 GLY A N 1
ATOM 2261 C CA . GLY A 1 284 ? -33.408 -13.793 28.141 1.00 73.75 284 GLY A CA 1
ATOM 2262 C C . GLY A 1 284 ? -32.974 -14.884 29.124 1.00 73.75 284 GLY A C 1
ATOM 2263 O O . GLY A 1 284 ? -32.415 -15.921 28.748 1.00 73.75 284 GLY A O 1
ATOM 2264 N N . HIS A 1 285 ? -33.233 -14.666 30.416 1.00 73.44 285 HIS A N 1
ATOM 2265 C CA . HIS A 1 285 ? -32.945 -15.652 31.468 1.00 73.44 285 HIS A CA 1
ATOM 2266 C C . HIS A 1 285 ? -33.669 -16.999 31.260 1.00 73.44 285 HIS A C 1
ATOM 2268 O O . HIS A 1 285 ? -33.278 -18.010 31.836 1.00 73.44 285 HIS A O 1
ATOM 2274 N N . ASP A 1 286 ? -34.702 -17.012 30.425 1.00 78.31 286 ASP A N 1
ATOM 2275 C CA . ASP A 1 286 ? -35.514 -18.145 29.990 1.00 78.31 286 ASP A CA 1
ATOM 2276 C C . ASP A 1 286 ? -34.957 -18.887 28.759 1.00 78.31 286 ASP A C 1
ATOM 2278 O O . ASP A 1 286 ? -35.475 -19.941 28.388 1.00 78.31 286 ASP A O 1
ATOM 2282 N N . GLY A 1 287 ? -33.862 -18.405 28.163 1.00 58.56 287 GLY A N 1
ATOM 2283 C CA . GLY A 1 287 ? -33.155 -19.091 27.080 1.00 58.56 287 GLY A CA 1
ATOM 2284 C C . GLY A 1 287 ? -33.805 -18.983 25.697 1.00 58.56 287 GLY A C 1
ATOM 2285 O O . GLY A 1 287 ? -33.318 -19.656 24.778 1.00 58.56 287 GLY A O 1
ATOM 2286 N N . TRP A 1 288 ? -34.827 -18.133 25.556 1.00 47.94 288 TRP A N 1
ATOM 2287 C CA . TRP A 1 288 ? -35.514 -17.786 24.308 1.00 47.94 288 TRP A CA 1
ATOM 2288 C C . TRP A 1 288 ? -35.309 -16.317 23.933 1.00 47.94 288 TRP A C 1
ATOM 2290 O O . TRP A 1 288 ? -35.003 -15.502 24.834 1.00 47.94 288 TRP A O 1
#

Secondary structure (DSSP, 8-state):
-PPPPPP---PPPGGGGS--TT--HHHHHSBHHHHHHHHHHHHHS-----------------------------------------------------GGGS-HHHHHHHSS-GGG-S-TTHHHHHHHHHHHHHS-GGGGG---TT----EEEEEE----SSS-SS--BPPP--SB-HHHHHHHHTS-SS--GGGTTSTT-----EEEEEESS--HHHHHHHHHH-BHHHHHHHHHHHHHHHTT--EEEEEEE-SSS-EEEEEEE---------SSPPP-TTS-TT--

Radius of gyration: 28.83 Å; chains: 1; bounding box: 64×92×55 Å

Sequence (288 aa):
MAVPREPLHCSWPLKFFETRPNSDRALENQPYIDWVKECVSDSWGAGDDSHDEDDSEWTSDEDGESEWSKASELSSGAEDHTAEEPSLDLEDSESVVCYDQKSTVRLFKEGEGEELLPYRDQVDVVAGFCEMDGTNPDNTRRDNPVEGSVVLLGESGKAEKAHSKYGQYRCYRGPMTSQQLKSELSRKRFCNSSERNNRRDFDVERRLIFITHLDASTVETLAATASRSQAFAFKNLFYKHLAGRASIGVAIHLRGLMTYNLELHIPFYVLKGGFRPVQDPRKGHDGW

pLDDT: mean 75.07, std 16.39, range [43.38, 96.94]

Organism: NCBI:txid1095630